Protein AF-A0A9E3XUC0-F1 (afdb_monomer_lite)

Structure (mmCIF, N/CA/C/O backbone):
data_AF-A0A9E3XUC0-F1
#
_entry.id   AF-A0A9E3XUC0-F1
#
loop_
_atom_site.group_PDB
_atom_site.id
_atom_site.type_symbol
_atom_site.label_atom_id
_atom_site.label_alt_id
_atom_site.label_comp_id
_atom_site.label_asym_id
_atom_site.label_entity_id
_atom_site.label_seq_id
_atom_site.pdbx_PDB_ins_code
_atom_site.Cartn_x
_atom_site.Cartn_y
_atom_site.Cartn_z
_atom_site.occupancy
_atom_site.B_iso_or_equiv
_atom_site.auth_seq_id
_atom_site.auth_comp_id
_atom_site.auth_asym_id
_atom_site.auth_atom_id
_a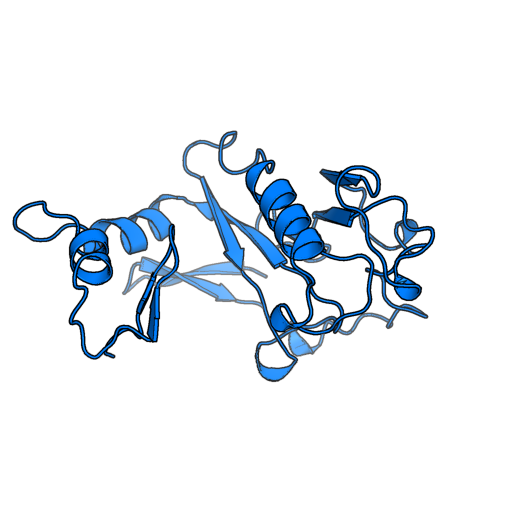tom_site.pdbx_PDB_model_num
ATOM 1 N N . MET A 1 1 ? -3.629 -20.378 1.770 1.00 67.12 1 MET A N 1
ATOM 2 C CA . MET A 1 1 ? -3.583 -19.227 2.693 1.00 67.12 1 MET A CA 1
ATOM 3 C C . MET A 1 1 ? -5.000 -19.087 3.198 1.00 67.12 1 MET A C 1
ATOM 5 O O . MET A 1 1 ? -5.894 -19.212 2.371 1.00 67.12 1 MET A O 1
ATOM 9 N N . ALA A 1 2 ? -5.212 -18.977 4.502 1.00 75.31 2 ALA A N 1
ATOM 10 C CA . ALA A 1 2 ? -6.546 -18.961 5.087 1.00 75.31 2 ALA A CA 1
ATOM 11 C C . ALA A 1 2 ? -6.629 -17.898 6.180 1.00 75.31 2 ALA A C 1
ATOM 13 O O . ALA A 1 2 ? -5.643 -17.621 6.868 1.00 75.31 2 ALA A O 1
ATOM 14 N N . LEU A 1 3 ? -7.810 -17.304 6.301 1.00 76.38 3 LEU A N 1
ATOM 15 C CA . LEU A 1 3 ? -8.155 -16.361 7.348 1.00 76.38 3 LEU A CA 1
ATOM 16 C C . LEU A 1 3 ? -8.944 -17.125 8.414 1.00 76.38 3 LEU A C 1
ATOM 18 O O . LEU A 1 3 ? -9.927 -17.787 8.087 1.00 76.38 3 LEU A O 1
ATOM 22 N N . HIS A 1 4 ? -8.488 -17.071 9.658 1.00 80.31 4 HIS A N 1
ATOM 23 C CA . HIS A 1 4 ? -9.107 -17.754 10.790 1.00 80.31 4 HIS A CA 1
ATOM 24 C C . HIS A 1 4 ? -9.470 -16.732 11.853 1.00 80.31 4 HIS A C 1
ATOM 26 O O . HIS A 1 4 ? -8.623 -15.929 12.217 1.00 80.31 4 HIS A O 1
ATOM 32 N N . GLU A 1 5 ? -10.686 -16.775 12.376 1.00 81.50 5 GLU A N 1
ATOM 33 C CA . GLU A 1 5 ? -11.048 -15.977 13.544 1.00 81.50 5 GLU A CA 1
ATOM 34 C C . GLU A 1 5 ? -10.639 -16.721 14.817 1.00 81.50 5 GLU A C 1
ATOM 36 O O . GLU A 1 5 ? -10.922 -17.912 14.974 1.00 81.50 5 GLU A O 1
ATOM 41 N N . ASP A 1 6 ? -9.925 -16.037 15.706 1.00 78.50 6 ASP A N 1
ATOM 42 C CA . ASP A 1 6 ? -9.659 -16.523 17.050 1.00 78.50 6 ASP A CA 1
ATOM 43 C C . ASP A 1 6 ? -10.963 -16.459 17.861 1.00 78.50 6 ASP A C 1
ATOM 45 O O . ASP A 1 6 ? -11.488 -15.367 18.077 1.00 78.50 6 ASP A O 1
ATOM 49 N N . PRO A 1 7 ? -11.494 -17.592 18.345 1.00 77.44 7 PRO A N 1
ATOM 50 C CA . PRO A 1 7 ? -12.776 -17.611 19.044 1.00 77.44 7 PRO A CA 1
ATOM 51 C C . PRO A 1 7 ? -12.740 -16.941 20.429 1.00 77.44 7 PRO A C 1
ATOM 53 O O . PRO A 1 7 ? -13.795 -16.750 21.028 1.00 77.44 7 PRO A O 1
ATOM 56 N N . ILE A 1 8 ? -11.557 -16.629 20.971 1.00 72.19 8 ILE A N 1
ATOM 57 C CA . ILE A 1 8 ? -11.383 -15.985 22.279 1.00 72.19 8 ILE A CA 1
ATOM 58 C C . ILE A 1 8 ? -11.323 -14.466 22.125 1.00 72.19 8 ILE A C 1
ATOM 60 O O . ILE A 1 8 ? -11.955 -13.751 22.901 1.00 72.19 8 ILE A O 1
ATOM 64 N N . THR A 1 9 ? -10.549 -13.970 21.157 1.00 75.75 9 THR A N 1
ATOM 65 C CA . THR A 1 9 ? -10.329 -12.523 20.985 1.00 75.75 9 THR A CA 1
ATOM 66 C C . THR A 1 9 ? -11.178 -11.900 19.879 1.00 75.75 9 THR A C 1
ATOM 68 O O . THR A 1 9 ? -11.313 -10.680 19.845 1.00 75.75 9 THR A O 1
ATOM 71 N N . GLY A 1 10 ? -11.744 -12.708 18.977 1.00 71.88 10 GLY A N 1
ATOM 72 C CA . GLY A 1 10 ? -12.369 -12.240 17.735 1.00 71.88 10 GLY A CA 1
ATOM 73 C C . GLY A 1 10 ? -11.351 -11.780 16.681 1.00 71.88 10 GLY A C 1
ATOM 74 O O . GLY A 1 10 ? -11.727 -11.229 15.642 1.00 71.88 10 GLY A O 1
ATOM 75 N N . ASP A 1 11 ? -10.048 -11.974 16.929 1.00 71.75 11 ASP A N 1
ATOM 76 C CA . ASP A 1 11 ? -9.006 -11.518 16.014 1.00 71.75 11 ASP A CA 1
ATOM 77 C C . ASP A 1 11 ? -8.935 -12.394 14.770 1.00 71.75 11 ASP A C 1
ATOM 79 O O . ASP A 1 11 ? -8.813 -13.618 14.840 1.00 71.75 11 ASP A O 1
ATOM 83 N N . LEU A 1 12 ? -8.866 -11.749 13.609 1.00 73.44 12 LEU A N 1
ATOM 84 C CA . LEU A 1 12 ? -8.506 -12.438 12.382 1.00 73.44 12 LEU A CA 1
ATOM 85 C C . LEU A 1 12 ? -7.010 -12.745 12.353 1.00 73.44 12 LEU A C 1
ATOM 87 O O . LEU A 1 12 ? -6.155 -11.858 12.391 1.00 73.44 12 LEU A O 1
ATOM 91 N N . ARG A 1 13 ? -6.699 -14.025 12.197 1.00 74.94 13 ARG A N 1
ATOM 92 C CA . ARG A 1 13 ? -5.363 -14.566 12.004 1.00 74.94 13 ARG A CA 1
ATOM 93 C C . ARG A 1 13 ? -5.175 -15.017 10.571 1.00 74.94 13 ARG A C 1
ATOM 95 O O . ARG A 1 13 ? -5.939 -15.813 10.023 1.00 74.94 13 ARG A O 1
ATOM 102 N N . LEU A 1 14 ? -4.088 -14.536 9.986 1.00 73.12 14 LEU A N 1
ATOM 103 C CA . LEU A 1 14 ? -3.601 -14.998 8.703 1.00 73.12 14 LEU A CA 1
ATOM 104 C C . LEU A 1 14 ? -2.740 -16.246 8.893 1.00 73.12 14 LEU A C 1
ATOM 106 O O . LEU A 1 14 ? -1.654 -16.174 9.463 1.00 73.12 14 LEU A O 1
ATOM 110 N N . VAL A 1 15 ? -3.186 -17.377 8.349 1.00 75.88 15 VAL A N 1
ATOM 111 C CA . VAL A 1 15 ? -2.403 -18.614 8.325 1.00 75.88 15 VAL A CA 1
ATOM 112 C C . VAL A 1 15 ? -1.966 -18.905 6.890 1.00 75.88 15 VAL A C 1
ATOM 114 O O . VAL A 1 15 ? -2.757 -19.198 5.987 1.00 75.88 15 VAL A O 1
ATOM 117 N N . ALA A 1 16 ? -0.660 -18.789 6.660 1.00 67.88 16 ALA A N 1
ATOM 118 C CA . ALA A 1 16 ? -0.026 -18.949 5.357 1.00 67.88 16 ALA A CA 1
ATOM 119 C C . ALA A 1 16 ? 1.003 -20.094 5.387 1.00 67.88 16 ALA A C 1
ATOM 121 O O . ALA A 1 16 ? 2.207 -19.826 5.366 1.00 67.88 16 ALA A O 1
ATOM 122 N N . PRO A 1 17 ? 0.564 -21.368 5.439 1.00 65.62 17 PRO A N 1
ATOM 123 C CA . PRO A 1 17 ? 1.495 -22.489 5.474 1.00 65.62 17 PRO A CA 1
ATOM 124 C C . PRO A 1 17 ? 2.337 -22.515 4.191 1.00 65.62 17 PRO A C 1
ATOM 126 O O . PRO A 1 17 ? 1.836 -22.223 3.097 1.00 65.62 17 PRO A O 1
ATOM 129 N N . GLY A 1 18 ? 3.632 -22.804 4.344 1.00 65.12 18 GLY A N 1
ATOM 130 C CA . GLY A 1 18 ? 4.597 -22.851 3.244 1.00 65.12 18 GLY A CA 1
ATOM 131 C C . GLY A 1 18 ? 4.934 -21.493 2.617 1.00 65.12 18 GLY A C 1
ATOM 132 O O . GLY A 1 18 ? 5.457 -21.468 1.509 1.00 65.12 18 GLY A O 1
ATOM 133 N N . ARG A 1 19 ? 4.641 -20.344 3.258 1.00 64.06 19 ARG A N 1
ATOM 134 C CA . ARG A 1 19 ? 4.989 -19.009 2.708 1.00 64.06 19 ARG A CA 1
ATOM 135 C C . ARG A 1 19 ? 6.491 -18.867 2.433 1.00 64.06 19 ARG A C 1
ATOM 137 O O . ARG A 1 19 ? 6.856 -18.305 1.408 1.00 64.06 19 ARG A O 1
ATOM 144 N N . SER A 1 20 ? 7.329 -19.409 3.315 1.00 57.69 20 SER A N 1
ATOM 145 C CA . SER A 1 20 ? 8.791 -19.454 3.179 1.00 57.69 20 SER A CA 1
ATOM 146 C C . SER A 1 20 ? 9.270 -20.343 2.025 1.00 57.69 20 SER A C 1
ATOM 148 O O . SER A 1 20 ? 10.336 -20.104 1.469 1.00 57.69 20 SER A O 1
ATOM 150 N N . GLU A 1 21 ? 8.478 -21.347 1.648 1.00 59.66 21 GLU A N 1
ATOM 151 C CA . GLU A 1 21 ? 8.813 -22.355 0.633 1.00 59.66 21 GLU A CA 1
ATOM 152 C C . GLU A 1 21 ? 8.304 -21.984 -0.766 1.00 59.66 21 GLU A C 1
ATOM 154 O O . GLU A 1 21 ? 8.701 -22.599 -1.751 1.00 59.66 21 GLU A O 1
ATOM 159 N N . ARG A 1 22 ? 7.472 -20.937 -0.890 1.00 61.91 22 ARG A N 1
ATOM 160 C CA . ARG A 1 22 ? 6.929 -20.417 -2.166 1.00 61.91 22 ARG A CA 1
ATOM 161 C C . ARG A 1 22 ? 7.959 -19.695 -3.034 1.00 61.91 22 ARG A C 1
ATOM 163 O O . ARG A 1 22 ? 7.602 -18.846 -3.851 1.00 61.91 22 ARG A O 1
ATOM 170 N N . LEU A 1 23 ? 9.229 -20.057 -2.906 1.00 51.12 23 LEU A N 1
ATOM 171 C CA . LEU A 1 23 ? 10.232 -19.773 -3.916 1.00 51.12 23 LEU A CA 1
ATOM 172 C C . LEU A 1 23 ? 9.872 -20.605 -5.154 1.00 51.12 23 LEU A C 1
ATOM 174 O O . LEU A 1 23 ? 10.405 -21.687 -5.381 1.00 51.12 23 LEU A O 1
ATOM 178 N N . GLY A 1 24 ? 8.925 -20.104 -5.952 1.00 51.41 24 GLY A N 1
ATOM 179 C CA . GLY A 1 24 ? 8.761 -20.556 -7.327 1.00 51.41 24 GLY A CA 1
ATOM 180 C C . GLY A 1 24 ? 10.088 -20.407 -8.083 1.00 51.41 24 GLY A C 1
ATOM 181 O O . GLY A 1 24 ? 11.005 -19.740 -7.585 1.00 51.41 24 GLY A O 1
ATOM 182 N N . PRO A 1 25 ? 10.224 -21.014 -9.276 1.00 46.47 25 PRO A N 1
ATOM 183 C CA . PRO A 1 25 ? 11.400 -20.788 -10.108 1.00 46.47 25 PRO A CA 1
ATOM 184 C C . PRO A 1 25 ? 11.606 -19.281 -10.211 1.00 46.47 25 PRO A C 1
ATOM 186 O O . PRO A 1 25 ? 10.703 -18.569 -10.653 1.00 46.47 25 PRO A O 1
ATOM 189 N N . ARG A 1 26 ? 12.746 -18.785 -9.710 1.00 52.25 26 ARG A N 1
ATOM 190 C CA . ARG A 1 26 ? 13.055 -17.360 -9.806 1.00 52.25 26 ARG A CA 1
ATOM 191 C C . ARG A 1 26 ? 13.019 -17.049 -11.301 1.00 52.25 26 ARG A C 1
ATOM 193 O O . ARG A 1 26 ? 13.802 -17.673 -12.025 1.00 52.25 26 ARG A O 1
ATOM 200 N N . PRO A 1 27 ? 12.114 -16.181 -11.786 1.00 55.38 27 PRO A N 1
ATOM 201 C CA . PRO A 1 27 ? 12.200 -15.747 -13.167 1.00 55.38 27 PRO A CA 1
ATOM 202 C C . PRO A 1 27 ? 13.627 -15.247 -13.415 1.00 55.38 27 PRO A C 1
ATOM 204 O O . PRO A 1 27 ? 14.298 -14.769 -12.494 1.00 55.38 27 PRO A O 1
ATOM 207 N N . SER A 1 28 ? 14.131 -15.420 -14.635 1.00 64.62 28 SER A N 1
ATOM 208 C CA . SER A 1 28 ? 15.419 -14.864 -15.050 1.00 64.62 28 SER A CA 1
ATOM 209 C C . SER A 1 28 ? 15.302 -13.334 -15.093 1.00 64.62 28 SER A C 1
ATOM 211 O O . SER A 1 28 ? 15.140 -12.754 -16.160 1.00 64.62 28 SER A O 1
ATOM 213 N N . GLY A 1 29 ? 15.277 -12.690 -13.925 1.00 81.88 29 GLY A N 1
ATOM 214 C CA . GLY A 1 29 ? 15.000 -11.265 -13.758 1.00 81.88 29 GLY A CA 1
ATOM 215 C C . GLY A 1 29 ? 13.892 -10.969 -12.743 1.00 81.88 29 GLY A C 1
ATOM 216 O O . GLY A 1 29 ? 13.177 -11.850 -12.271 1.00 81.88 29 GLY A O 1
ATOM 217 N N . CYS A 1 30 ? 13.761 -9.695 -12.382 1.00 89.88 30 CYS A N 1
ATOM 218 C CA . CYS A 1 30 ? 12.711 -9.231 -11.483 1.00 89.88 30 CYS A CA 1
ATOM 219 C C . CYS A 1 30 ? 11.376 -9.088 -12.233 1.00 89.88 30 CYS A C 1
ATOM 221 O O . CYS A 1 30 ? 11.327 -8.306 -13.184 1.00 89.88 30 CYS A O 1
ATOM 223 N N . PRO A 1 31 ? 10.275 -9.725 -11.788 1.00 91.81 31 PRO A N 1
ATOM 224 C CA . PRO A 1 31 ? 8.971 -9.583 -12.442 1.00 91.81 31 PRO A CA 1
ATOM 225 C C . PRO A 1 31 ? 8.404 -8.158 -12.345 1.00 91.81 31 PRO A C 1
ATOM 227 O O . PRO A 1 31 ? 7.480 -7.812 -13.075 1.00 91.81 31 PRO A O 1
ATOM 230 N N . PHE A 1 32 ? 8.930 -7.336 -11.430 1.00 93.44 32 PHE A N 1
ATOM 231 C CA . PHE A 1 32 ? 8.456 -5.975 -11.180 1.00 93.44 32 PHE A CA 1
ATOM 232 C C . PHE A 1 32 ? 9.193 -4.912 -12.001 1.00 93.44 32 PHE A C 1
ATOM 234 O O . PHE A 1 32 ? 8.641 -3.830 -12.180 1.00 93.44 32 PHE A O 1
ATOM 241 N N . CYS A 1 33 ? 10.357 -5.237 -12.573 1.00 92.31 33 CYS A N 1
ATOM 242 C CA . CYS A 1 33 ? 11.096 -4.325 -13.447 1.00 92.31 33 CYS A CA 1
ATOM 243 C C . CYS A 1 33 ? 10.391 -4.095 -14.800 1.00 92.31 33 CYS A C 1
ATOM 245 O O . CYS A 1 33 ? 9.686 -4.990 -15.278 1.00 92.31 33 CYS A O 1
ATOM 247 N N . PRO A 1 34 ? 10.626 -2.935 -15.442 1.00 91.12 34 PRO A N 1
ATOM 248 C CA . PRO A 1 34 ? 10.172 -2.653 -16.800 1.00 91.12 34 PRO A CA 1
ATOM 249 C C . PRO A 1 34 ? 10.575 -3.742 -17.797 1.00 91.12 34 PRO A C 1
ATOM 251 O O . PRO A 1 34 ? 11.682 -4.280 -17.732 1.00 91.12 34 PRO A O 1
ATOM 254 N N . GLY A 1 35 ? 9.675 -4.062 -18.726 1.00 89.31 35 GLY A N 1
ATOM 255 C CA . GLY A 1 35 ? 9.867 -5.098 -19.747 1.00 89.31 35 GLY A CA 1
ATOM 256 C C . GLY A 1 35 ? 9.450 -6.506 -19.308 1.00 89.31 35 GLY A C 1
ATOM 257 O O . GLY A 1 35 ? 9.372 -7.405 -20.144 1.00 89.31 35 GLY A O 1
ATOM 258 N N . ASN A 1 36 ? 9.145 -6.703 -18.021 1.00 90.69 36 ASN A N 1
ATOM 259 C CA . ASN A 1 36 ? 8.696 -7.978 -17.457 1.00 90.69 36 ASN A CA 1
ATOM 260 C C . ASN A 1 36 ? 7.191 -7.990 -17.129 1.00 90.69 36 ASN A C 1
ATOM 262 O O . ASN A 1 36 ? 6.712 -8.856 -16.402 1.00 90.69 36 ASN A O 1
ATOM 266 N N . GLU A 1 37 ? 6.402 -7.062 -17.667 1.00 92.31 37 GLU A N 1
ATOM 267 C CA . GLU A 1 37 ? 4.967 -6.956 -17.376 1.00 92.31 37 GLU A CA 1
ATOM 268 C C . GLU A 1 37 ? 4.193 -8.224 -17.778 1.00 92.31 37 GLU A C 1
ATOM 270 O O . GLU A 1 37 ? 3.219 -8.593 -17.125 1.00 92.31 37 GLU A O 1
ATOM 275 N N . ALA A 1 38 ? 4.668 -8.950 -18.795 1.00 91.19 38 ALA A N 1
ATOM 276 C CA . ALA A 1 38 ? 4.070 -10.204 -19.253 1.00 91.19 38 ALA A CA 1
ATOM 277 C C . ALA A 1 38 ? 4.208 -11.374 -18.256 1.00 91.19 38 ALA A C 1
ATOM 279 O O . ALA A 1 38 ? 3.493 -12.366 -18.390 1.00 91.19 38 ALA A O 1
ATOM 280 N N . VAL A 1 39 ? 5.114 -11.286 -17.269 1.00 90.56 39 VAL A N 1
ATOM 281 C CA . VAL A 1 39 ? 5.264 -12.311 -16.215 1.00 90.56 39 VAL A CA 1
ATOM 282 C C . VAL A 1 39 ? 4.494 -11.973 -14.934 1.00 90.56 39 VAL A C 1
ATOM 284 O O . VAL A 1 39 ? 4.561 -12.715 -13.954 1.00 90.56 39 VAL A O 1
ATOM 287 N N . THR A 1 40 ? 3.744 -10.870 -14.935 1.00 93.31 40 THR A N 1
ATOM 288 C CA . THR A 1 40 ? 2.767 -10.521 -13.896 1.00 93.31 40 THR A CA 1
ATOM 289 C C . THR A 1 40 ? 1.342 -10.702 -14.425 1.00 93.31 40 THR A C 1
ATOM 291 O O . THR A 1 40 ? 1.136 -10.655 -15.639 1.00 93.31 40 THR A O 1
ATOM 294 N N . PRO A 1 41 ? 0.334 -10.902 -13.557 1.00 94.69 41 PRO A N 1
ATOM 295 C CA . PRO A 1 41 ? -1.063 -10.821 -13.975 1.00 94.69 41 PRO A CA 1
ATOM 296 C C . PRO A 1 41 ? -1.394 -9.479 -14.653 1.00 94.69 41 PRO A C 1
ATOM 298 O O . PRO A 1 41 ? -0.694 -8.493 -14.407 1.00 94.69 41 PRO A O 1
ATOM 301 N N . PRO A 1 42 ? -2.460 -9.416 -15.476 1.00 94.38 42 PRO A N 1
ATOM 302 C CA . PRO A 1 42 ? -2.880 -8.175 -16.120 1.00 94.38 42 PRO A CA 1
ATOM 303 C C . PRO A 1 42 ? -3.091 -7.040 -15.115 1.00 94.38 42 PRO A C 1
ATOM 305 O O . PRO A 1 42 ? -3.663 -7.248 -14.042 1.00 94.38 42 PRO A O 1
ATOM 308 N N . GLU A 1 43 ? -2.633 -5.842 -15.478 1.00 94.12 43 GLU A N 1
ATOM 309 C CA . GLU A 1 43 ? -2.736 -4.659 -14.626 1.00 94.12 43 GLU A CA 1
ATOM 310 C C . GLU A 1 43 ? -4.202 -4.300 -14.353 1.00 94.12 43 GLU A C 1
ATOM 312 O O . GLU A 1 43 ? -5.031 -4.227 -15.259 1.00 94.12 43 GLU A O 1
ATOM 317 N N . THR A 1 44 ? -4.512 -4.042 -13.086 1.00 92.12 44 THR A N 1
ATOM 318 C CA . THR A 1 44 ? -5.788 -3.472 -12.626 1.00 92.12 44 THR A CA 1
ATOM 319 C C . THR A 1 44 ? -5.677 -1.965 -12.416 1.00 92.12 44 THR A C 1
ATOM 321 O O . THR A 1 44 ? -6.661 -1.283 -12.128 1.00 92.12 44 THR A O 1
ATOM 324 N N . GLY A 1 45 ? -4.474 -1.403 -12.524 1.00 91.81 45 GLY A N 1
ATOM 325 C CA . GLY A 1 45 ? -4.262 0.033 -12.590 1.00 91.81 45 GLY A CA 1
ATOM 326 C C . GLY A 1 45 ? -2.810 0.414 -12.785 1.00 91.81 45 GLY A C 1
ATOM 327 O O . GLY A 1 45 ? -1.898 -0.363 -12.508 1.00 91.81 45 GLY A O 1
ATOM 328 N N . ARG A 1 46 ? -2.621 1.642 -13.253 1.00 92.81 46 ARG A N 1
ATOM 329 C CA . ARG A 1 46 ? -1.328 2.195 -13.624 1.00 92.81 46 ARG A CA 1
ATOM 330 C C . ARG A 1 46 ? -1.356 3.709 -13.462 1.00 92.81 46 ARG A C 1
ATOM 332 O O . ARG A 1 46 ? -2.368 4.337 -13.755 1.00 92.81 46 ARG A O 1
ATOM 339 N N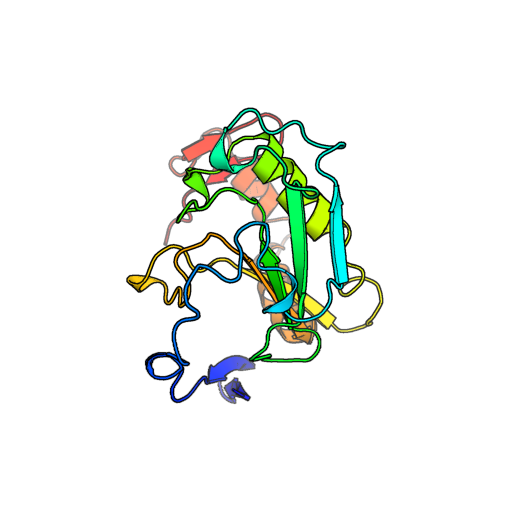 . VAL A 1 47 ? -0.222 4.264 -13.057 1.00 92.50 47 VAL A N 1
ATOM 340 C CA . VAL A 1 47 ? 0.110 5.680 -13.222 1.00 92.50 47 VAL A CA 1
ATOM 341 C C . VAL A 1 47 ? 1.165 5.765 -14.317 1.00 92.50 47 VAL A C 1
ATOM 343 O O . VAL A 1 47 ? 2.221 5.137 -14.211 1.00 92.50 47 VAL A O 1
ATOM 346 N N . ASP A 1 48 ? 0.863 6.482 -15.396 1.00 89.19 48 ASP A N 1
ATOM 347 C CA . ASP A 1 48 ? 1.750 6.583 -16.554 1.00 89.19 48 ASP A CA 1
ATOM 348 C C . ASP A 1 48 ? 3.005 7.412 -16.248 1.00 89.19 48 ASP A C 1
ATOM 350 O O . ASP A 1 48 ? 2.954 8.407 -15.524 1.00 89.19 48 ASP A O 1
ATOM 354 N N . ALA A 1 49 ? 4.120 7.066 -16.901 1.00 80.06 49 ALA A N 1
ATOM 355 C CA . ALA A 1 49 ? 5.408 7.765 -16.764 1.00 80.06 49 ALA A CA 1
ATOM 356 C C . ALA A 1 49 ? 5.374 9.251 -17.174 1.00 80.06 49 ALA A C 1
ATOM 358 O O . ALA A 1 49 ? 6.314 10.001 -16.931 1.00 80.06 49 ALA A O 1
ATOM 359 N N . ARG A 1 50 ? 4.291 9.691 -17.823 1.00 70.62 50 ARG A N 1
ATOM 360 C CA . ARG A 1 50 ? 4.068 11.094 -18.197 1.00 70.62 50 ARG A CA 1
ATOM 361 C C . ARG A 1 50 ? 3.563 11.944 -17.032 1.00 70.62 50 ARG A C 1
ATOM 363 O O . ARG A 1 50 ? 3.678 13.162 -17.105 1.00 70.62 50 ARG A O 1
ATOM 370 N N . THR A 1 51 ? 2.984 11.317 -16.009 1.00 73.56 51 THR A N 1
ATOM 371 C CA . THR A 1 51 ? 2.432 12.002 -14.834 1.00 73.56 51 THR A CA 1
ATOM 372 C C . THR A 1 51 ? 3.535 12.348 -13.839 1.00 73.56 51 THR A C 1
ATOM 374 O O . THR A 1 51 ? 3.548 13.450 -13.304 1.00 73.56 51 THR A O 1
ATOM 377 N N . HIS A 1 52 ? 4.498 11.440 -13.656 1.00 72.50 52 HIS A N 1
ATOM 378 C CA . HIS A 1 52 ? 5.634 11.618 -12.751 1.00 72.50 52 HIS A CA 1
ATOM 379 C C . HIS A 1 52 ? 6.933 11.401 -13.518 1.00 72.50 52 HIS A C 1
ATOM 381 O O . HIS A 1 52 ? 7.219 10.280 -13.940 1.00 72.50 52 HIS A O 1
ATOM 387 N N . VAL A 1 53 ? 7.710 12.472 -13.708 1.00 61.97 53 VAL A N 1
ATOM 388 C CA . VAL A 1 53 ? 8.997 12.410 -14.414 1.00 61.97 53 VAL A CA 1
ATOM 389 C C . VAL A 1 53 ? 10.018 11.713 -13.520 1.00 61.97 53 VAL A C 1
ATOM 391 O O . VAL A 1 53 ? 10.384 12.221 -12.464 1.00 61.97 53 VAL A O 1
ATOM 394 N N . LEU A 1 54 ? 10.477 10.542 -13.954 1.00 65.25 54 LEU A N 1
ATOM 395 C CA . LEU A 1 54 ? 11.545 9.800 -13.293 1.00 65.25 54 LEU A CA 1
ATOM 396 C C . LEU A 1 54 ? 12.874 10.149 -13.969 1.00 65.25 54 LEU A C 1
ATOM 398 O O . LEU A 1 54 ? 13.039 9.928 -15.167 1.00 65.25 54 LEU A O 1
ATOM 402 N N . GLU A 1 55 ? 13.809 10.721 -13.212 1.00 61.47 55 GLU A N 1
ATOM 403 C CA . GLU A 1 55 ? 15.085 11.222 -13.751 1.00 61.47 55 GLU A CA 1
ATOM 404 C C . GLU A 1 55 ? 16.159 10.122 -13.898 1.00 61.47 55 GLU A C 1
ATOM 406 O O . GLU A 1 55 ? 17.146 10.299 -14.613 1.00 61.47 55 GLU A O 1
ATOM 411 N N . ASP A 1 56 ? 15.956 8.963 -13.267 1.00 64.62 56 ASP A N 1
ATOM 412 C CA . ASP A 1 56 ? 16.937 7.875 -13.191 1.00 64.62 56 ASP A CA 1
ATOM 413 C C . ASP A 1 56 ? 17.015 7.010 -14.460 1.00 64.62 56 ASP A C 1
ATOM 415 O O . ASP A 1 56 ? 16.005 6.631 -15.057 1.00 64.62 56 ASP A O 1
ATOM 419 N N . ALA A 1 57 ? 18.238 6.600 -14.816 1.00 59.19 57 ALA A N 1
ATOM 420 C CA . ALA A 1 57 ? 18.520 5.756 -15.981 1.00 59.19 57 ALA A CA 1
ATOM 421 C C . ALA A 1 57 ? 17.835 4.377 -15.925 1.00 59.19 57 ALA A C 1
ATOM 423 O O . ALA A 1 57 ? 17.377 3.886 -16.951 1.00 59.19 57 ALA A O 1
ATOM 424 N N . ASP A 1 58 ? 17.685 3.786 -14.736 1.00 60.75 58 ASP A N 1
ATOM 425 C CA . ASP A 1 58 ? 16.999 2.493 -14.563 1.00 60.75 58 ASP A CA 1
ATOM 426 C C . ASP A 1 58 ? 15.476 2.587 -14.787 1.00 60.75 58 ASP A C 1
ATOM 428 O O . ASP A 1 58 ? 14.809 1.572 -14.992 1.00 60.75 58 ASP A O 1
ATOM 432 N N . ALA A 1 59 ? 14.919 3.802 -14.754 1.00 60.81 59 ALA A N 1
ATOM 433 C CA . ALA A 1 59 ? 13.532 4.089 -15.112 1.00 60.81 59 ALA A CA 1
ATOM 434 C C . ALA A 1 59 ? 13.383 4.593 -16.560 1.00 60.81 59 ALA A C 1
ATOM 436 O O . ALA A 1 59 ? 12.256 4.663 -17.065 1.00 60.81 59 ALA A O 1
ATOM 437 N N . GLN A 1 60 ? 14.483 4.947 -17.242 1.00 61.22 60 GLN A N 1
ATOM 438 C CA . GLN A 1 60 ? 14.435 5.491 -18.599 1.00 61.22 60 GLN A CA 1
ATOM 439 C C . GLN A 1 60 ? 13.858 4.461 -19.572 1.00 61.22 60 GLN A C 1
ATOM 441 O O . GLN A 1 60 ? 14.370 3.358 -19.739 1.00 61.22 60 GLN A O 1
ATOM 446 N N . GLY A 1 61 ? 12.761 4.847 -20.226 1.00 66.75 61 GLY A N 1
ATOM 447 C CA . GLY A 1 61 ? 12.022 3.993 -21.157 1.00 66.75 61 GLY A CA 1
ATOM 448 C C . GLY A 1 61 ? 10.856 3.222 -20.533 1.00 66.75 61 GLY A C 1
ATOM 449 O O . GLY A 1 61 ? 10.097 2.600 -21.279 1.00 66.75 61 GLY A O 1
ATOM 450 N N . SER A 1 62 ? 10.651 3.293 -19.211 1.00 80.81 62 SER A N 1
ATOM 451 C CA . SER A 1 62 ? 9.424 2.774 -18.600 1.00 80.81 62 SER A CA 1
ATOM 452 C C . SER A 1 62 ? 8.205 3.553 -19.100 1.00 80.81 62 SER A C 1
ATOM 454 O O . SER A 1 62 ? 8.221 4.779 -19.196 1.00 80.81 62 SER A O 1
ATOM 456 N N . SER A 1 63 ? 7.119 2.838 -19.395 1.00 85.69 63 SER A N 1
ATOM 457 C CA . SER A 1 63 ? 5.831 3.456 -19.743 1.00 85.69 63 SER A CA 1
ATOM 458 C C . SER A 1 63 ? 5.000 3.841 -18.513 1.00 85.69 63 SER A C 1
ATOM 460 O O . SER A 1 63 ? 3.986 4.521 -18.652 1.00 85.69 63 SER A O 1
ATOM 462 N N . TRP A 1 64 ? 5.427 3.442 -17.314 1.00 92.50 64 TRP A N 1
ATOM 463 C CA . TRP A 1 64 ? 4.689 3.606 -16.062 1.00 92.50 64 TRP A CA 1
ATOM 464 C C . TRP A 1 64 ? 5.587 4.088 -14.915 1.00 92.50 64 TRP A C 1
ATOM 466 O O . TRP A 1 64 ? 6.771 3.748 -14.862 1.00 92.50 64 TRP A O 1
ATOM 476 N N . SER A 1 65 ? 4.994 4.845 -13.989 1.00 93.12 65 SER A N 1
ATOM 477 C CA . SER A 1 65 ? 5.601 5.269 -12.717 1.00 93.12 65 SER A CA 1
ATOM 478 C C . SER A 1 65 ? 5.164 4.386 -11.551 1.00 93.12 65 SER A C 1
ATOM 480 O O . SER A 1 65 ? 5.966 4.084 -10.677 1.00 93.12 65 SER A O 1
ATOM 482 N N . ALA A 1 66 ? 3.919 3.905 -11.564 1.00 95.00 66 ALA A N 1
ATOM 483 C CA . ALA A 1 66 ? 3.430 2.896 -10.629 1.00 95.00 66 ALA A CA 1
ATOM 484 C C . ALA A 1 66 ? 2.445 1.956 -11.331 1.00 95.00 66 ALA A C 1
ATOM 486 O O . ALA A 1 66 ? 1.756 2.360 -12.271 1.00 95.00 66 ALA A O 1
ATOM 487 N N . ARG A 1 67 ? 2.350 0.707 -10.873 1.00 95.75 67 ARG A N 1
ATOM 488 C CA . ARG A 1 67 ? 1.385 -0.268 -11.401 1.00 95.75 67 ARG A CA 1
ATOM 489 C C . ARG A 1 67 ? 0.838 -1.187 -10.322 1.00 95.75 67 ARG A C 1
ATOM 491 O O . ARG A 1 67 ? 1.512 -1.473 -9.336 1.00 95.75 67 ARG A O 1
ATOM 498 N N . ALA A 1 68 ? -0.385 -1.655 -10.522 1.00 95.31 68 ALA A N 1
ATOM 499 C CA . ALA A 1 68 ? -1.077 -2.579 -9.643 1.00 95.31 68 ALA A CA 1
ATOM 500 C C . ALA A 1 68 ? -1.666 -3.732 -10.457 1.00 95.31 68 ALA A C 1
ATOM 502 O O . ALA A 1 68 ? -2.136 -3.540 -11.580 1.00 95.31 68 ALA A O 1
ATOM 503 N N . PHE A 1 69 ? -1.621 -4.932 -9.893 1.00 94.81 69 PHE A N 1
ATOM 504 C CA . PHE A 1 69 ? -2.137 -6.151 -10.514 1.00 94.81 69 PHE A CA 1
ATOM 505 C C . PHE A 1 69 ? -2.524 -7.182 -9.443 1.00 94.81 69 PHE A C 1
ATOM 507 O O . PHE A 1 69 ? -2.037 -7.109 -8.309 1.00 94.81 69 PHE A O 1
ATOM 514 N N . PRO A 1 70 ? -3.379 -8.170 -9.766 1.00 94.06 70 PRO A N 1
ATOM 515 C CA . PRO A 1 70 ? -3.750 -9.226 -8.832 1.00 94.06 70 PRO A CA 1
ATOM 516 C C . PRO A 1 70 ? -2.533 -9.990 -8.298 1.00 94.06 70 PRO A C 1
ATOM 518 O O . PRO A 1 70 ? -1.594 -10.305 -9.029 1.00 94.06 70 PRO A O 1
ATOM 521 N N . ASN A 1 71 ? -2.554 -10.329 -7.014 1.00 92.00 71 ASN A N 1
ATOM 522 C CA . ASN A 1 71 ? -1.544 -11.179 -6.403 1.00 92.00 71 ASN A CA 1
ATOM 523 C C . ASN A 1 71 ? -1.749 -12.629 -6.875 1.00 92.00 71 ASN A C 1
ATOM 525 O O . ASN A 1 71 ? -2.852 -13.158 -6.772 1.00 92.00 71 ASN A O 1
ATOM 529 N N . LEU A 1 72 ? -0.688 -13.294 -7.349 1.00 88.75 72 LEU A N 1
ATOM 530 C CA . LEU A 1 72 ? -0.725 -14.711 -7.758 1.00 88.75 72 LEU A CA 1
ATOM 531 C C . LEU A 1 72 ? -1.055 -15.665 -6.602 1.00 88.75 72 LEU A C 1
ATOM 533 O O . LEU A 1 72 ? -1.501 -16.790 -6.821 1.00 88.75 72 LEU A O 1
ATOM 537 N N . PHE A 1 73 ? -0.840 -15.221 -5.365 1.00 85.75 73 PHE A N 1
ATOM 538 C CA . PHE A 1 73 ? -1.121 -15.977 -4.152 1.00 85.75 73 PHE A CA 1
ATOM 539 C C . PHE A 1 73 ? -2.078 -15.189 -3.252 1.00 85.75 73 PHE A C 1
ATOM 541 O O . PHE A 1 73 ? -1.690 -14.786 -2.148 1.00 85.75 73 PHE A O 1
ATOM 548 N N . PRO A 1 74 ? -3.320 -14.948 -3.711 1.00 86.00 74 PRO A N 1
ATOM 549 C CA . PRO A 1 74 ? -4.248 -14.084 -3.007 1.00 86.00 74 PRO A CA 1
ATOM 550 C C . PRO A 1 74 ? -4.607 -14.677 -1.641 1.00 86.00 74 PRO A C 1
ATOM 552 O O . PRO A 1 74 ? -4.610 -15.894 -1.434 1.00 86.00 74 PRO A O 1
ATOM 555 N N . LEU A 1 75 ? -4.882 -13.785 -0.690 1.00 81.44 75 LEU A N 1
ATOM 556 C CA . LEU A 1 75 ? -5.362 -14.162 0.637 1.00 81.44 75 LEU A CA 1
ATOM 557 C C . LEU A 1 75 ? -6.890 -14.168 0.630 1.00 81.44 75 LEU A C 1
ATOM 559 O O . LEU A 1 75 ? -7.527 -15.143 1.015 1.00 81.44 75 LEU A O 1
ATOM 563 N N . THR A 1 76 ? -7.453 -13.080 0.132 1.00 81.62 76 THR A N 1
ATOM 564 C CA . THR A 1 76 ? -8.866 -12.893 -0.165 1.00 81.62 76 THR A CA 1
ATOM 565 C C . THR A 1 76 ? -8.987 -12.332 -1.576 1.00 81.62 76 THR A C 1
ATOM 567 O O . THR A 1 76 ? -7.989 -11.941 -2.184 1.00 81.62 76 THR A O 1
ATOM 570 N N . ASP A 1 77 ? -10.206 -12.303 -2.102 1.00 81.62 77 ASP A N 1
ATOM 571 C CA . ASP A 1 77 ? -10.509 -11.572 -3.325 1.00 81.62 77 ASP A CA 1
ATOM 572 C C . ASP A 1 77 ? -11.158 -10.219 -2.974 1.00 81.62 77 ASP A C 1
ATOM 574 O O . ASP A 1 77 ? -12.188 -10.207 -2.283 1.00 81.62 77 ASP A O 1
ATOM 578 N N . PRO A 1 78 ? -10.600 -9.081 -3.425 1.00 85.88 78 PRO A N 1
ATOM 579 C CA . PRO A 1 78 ? -9.335 -8.914 -4.143 1.00 85.88 78 PRO A CA 1
ATOM 580 C C . PRO A 1 78 ? -8.131 -8.881 -3.194 1.00 85.88 78 PRO A C 1
ATOM 582 O O . PRO A 1 78 ? -8.204 -8.365 -2.074 1.00 85.88 78 PRO A O 1
ATOM 585 N N . HIS A 1 79 ? -7.000 -9.379 -3.691 1.00 90.50 79 HIS A N 1
ATOM 586 C CA . HIS A 1 79 ? -5.673 -9.153 -3.130 1.00 90.50 79 HIS A CA 1
ATOM 587 C C . HIS A 1 79 ? -4.757 -8.719 -4.275 1.00 90.50 79 HIS A C 1
ATOM 589 O O . HIS A 1 79 ? -4.505 -9.500 -5.191 1.00 90.50 79 HIS A O 1
ATOM 595 N N . GLU A 1 80 ? -4.267 -7.485 -4.227 1.00 93.25 80 GLU A N 1
ATOM 596 C CA . GLU A 1 80 ? -3.420 -6.880 -5.255 1.00 93.25 80 GLU A CA 1
ATOM 597 C C . GLU A 1 80 ? -1.992 -6.657 -4.752 1.00 93.25 80 GLU A C 1
ATOM 599 O O . GLU A 1 80 ? -1.745 -6.491 -3.555 1.00 93.25 80 GLU A O 1
ATOM 604 N N . VAL A 1 81 ? -1.055 -6.630 -5.693 1.00 94.94 81 VAL A N 1
ATOM 605 C CA . VAL A 1 81 ? 0.299 -6.111 -5.511 1.00 94.94 81 VAL A CA 1
ATOM 606 C C . VAL A 1 81 ? 0.358 -4.741 -6.175 1.00 94.94 81 VAL A C 1
ATOM 608 O O . VAL A 1 81 ? -0.065 -4.601 -7.320 1.00 94.94 81 VAL A O 1
ATOM 611 N N . LEU A 1 82 ? 0.893 -3.749 -5.467 1.00 95.81 82 LEU A N 1
ATOM 612 C CA . LEU A 1 82 ? 1.179 -2.412 -5.984 1.00 95.81 82 LEU A CA 1
ATOM 613 C C . LEU A 1 82 ? 2.690 -2.205 -6.005 1.00 95.81 82 LEU A C 1
ATOM 615 O O . LEU A 1 82 ? 3.349 -2.291 -4.970 1.00 95.81 82 LEU A O 1
ATOM 619 N N . VAL A 1 83 ? 3.231 -1.919 -7.182 1.00 96.25 83 VAL A N 1
ATOM 620 C CA . VAL A 1 83 ? 4.641 -1.601 -7.411 1.00 96.25 83 VAL A CA 1
ATOM 621 C C . VAL A 1 83 ? 4.754 -0.081 -7.588 1.00 96.25 83 VAL A C 1
ATOM 623 O O . VAL A 1 83 ? 4.286 0.432 -8.608 1.00 96.25 83 VAL A O 1
ATOM 626 N N . PRO A 1 84 ? 5.329 0.652 -6.615 1.00 95.31 84 PRO A N 1
ATOM 627 C CA . PRO A 1 84 ? 5.341 2.118 -6.616 1.00 95.31 84 PRO A CA 1
ATOM 628 C C . PRO A 1 84 ? 6.484 2.730 -7.443 1.00 95.31 84 PRO A C 1
ATOM 630 O O . PRO A 1 84 ? 6.589 3.945 -7.515 1.00 95.31 84 PRO A O 1
ATOM 633 N N . SER A 1 85 ? 7.369 1.913 -8.024 1.00 94.38 85 SER A N 1
ATOM 634 C CA . SER A 1 85 ? 8.490 2.397 -8.830 1.00 94.38 85 SER A CA 1
ATOM 635 C C . SER A 1 85 ? 8.933 1.365 -9.875 1.00 94.38 85 SER A C 1
ATOM 637 O O . SER A 1 85 ? 8.998 0.171 -9.555 1.00 94.38 85 SER A O 1
ATOM 639 N N . PRO A 1 86 ? 9.290 1.792 -11.101 1.00 93.44 86 PRO A N 1
ATOM 640 C CA . PRO A 1 86 ? 9.959 0.941 -12.082 1.00 93.44 86 PRO A CA 1
ATOM 641 C C . PRO A 1 86 ? 11.427 0.658 -11.738 1.00 93.44 86 PRO A C 1
ATOM 643 O O . PRO A 1 86 ? 11.968 -0.358 -12.179 1.00 93.44 86 PRO A O 1
ATOM 646 N N . ARG A 1 87 ? 12.081 1.498 -10.927 1.00 93.19 87 ARG A N 1
ATOM 647 C CA . ARG A 1 87 ? 13.462 1.261 -10.494 1.00 93.19 87 ARG A CA 1
ATOM 648 C C . ARG A 1 87 ? 13.507 0.074 -9.547 1.00 93.19 87 ARG A C 1
ATOM 650 O O . ARG A 1 87 ? 12.652 -0.077 -8.674 1.00 93.19 87 ARG A O 1
ATOM 657 N N . HIS A 1 88 ? 14.541 -0.751 -9.683 1.00 92.25 88 HIS A N 1
ATOM 658 C CA . HIS A 1 88 ? 14.750 -1.891 -8.795 1.00 92.25 88 HIS A CA 1
ATOM 659 C C . HIS A 1 88 ? 15.318 -1.435 -7.445 1.00 92.25 88 HIS A C 1
ATOM 661 O O . HIS A 1 88 ? 16.486 -1.655 -7.130 1.00 92.25 88 HIS A O 1
ATOM 667 N N . VAL A 1 89 ? 14.485 -0.788 -6.638 1.00 91.81 89 VAL A N 1
ATOM 668 C CA . VAL A 1 89 ? 14.812 -0.444 -5.253 1.00 91.81 89 VAL A CA 1
ATOM 669 C C . VAL A 1 89 ? 14.209 -1.469 -4.306 1.00 91.81 89 VAL A C 1
ATOM 671 O O . VAL A 1 89 ? 13.173 -2.069 -4.596 1.00 91.81 89 VAL A O 1
ATOM 674 N N . THR A 1 90 ? 14.875 -1.699 -3.178 1.00 90.88 90 THR A N 1
ATOM 675 C CA . THR A 1 90 ? 14.541 -2.797 -2.266 1.00 90.88 90 THR A CA 1
ATOM 676 C C . THR A 1 90 ? 13.805 -2.369 -1.008 1.00 90.88 90 THR A C 1
ATOM 678 O O . THR A 1 90 ? 13.419 -3.221 -0.217 1.00 90.88 90 THR A O 1
ATOM 681 N N . ALA A 1 91 ? 13.648 -1.062 -0.800 1.00 90.06 91 ALA A N 1
ATOM 682 C CA . ALA A 1 91 ? 13.027 -0.497 0.389 1.00 90.06 91 ALA A CA 1
ATOM 683 C C . ALA A 1 91 ? 12.259 0.783 0.047 1.00 90.06 91 ALA A C 1
ATOM 685 O O . ALA A 1 91 ? 12.672 1.548 -0.827 1.00 90.06 91 ALA A O 1
ATOM 686 N N . TRP A 1 92 ? 11.184 1.069 0.784 1.00 90.75 92 TRP A N 1
ATOM 687 C CA . TRP A 1 92 ? 10.352 2.259 0.536 1.00 90.75 92 TRP A CA 1
ATOM 688 C C . TRP A 1 92 ? 11.115 3.565 0.762 1.00 90.75 92 TRP A C 1
ATOM 690 O O . TRP A 1 92 ? 10.937 4.527 0.026 1.00 90.75 92 TRP A O 1
ATOM 700 N N . ARG A 1 93 ? 12.055 3.573 1.711 1.00 90.56 93 ARG A N 1
ATOM 701 C CA . ARG A 1 93 ? 12.959 4.707 1.980 1.00 90.56 93 ARG A CA 1
ATOM 702 C C . ARG A 1 93 ? 13.893 5.081 0.816 1.00 90.56 93 ARG A C 1
ATOM 704 O O . ARG A 1 93 ? 14.620 6.059 0.926 1.00 90.56 93 ARG A O 1
ATOM 711 N N . GLN A 1 94 ? 13.965 4.262 -0.235 1.00 92.56 94 GLN A N 1
ATOM 712 C CA . GLN A 1 94 ? 14.769 4.526 -1.435 1.00 92.56 94 GLN A CA 1
ATOM 713 C C . GLN A 1 94 ? 13.942 5.134 -2.576 1.00 92.56 94 GLN A C 1
ATOM 715 O O . GLN A 1 94 ? 14.512 5.479 -3.615 1.00 92.56 94 GLN A O 1
ATOM 720 N N . LEU A 1 95 ? 12.619 5.230 -2.406 1.00 92.38 95 LEU A N 1
ATOM 721 C CA . LEU A 1 95 ? 11.739 5.891 -3.359 1.00 92.38 95 LEU A CA 1
ATOM 722 C C . LEU A 1 95 ? 12.052 7.384 -3.401 1.00 92.38 95 LEU A C 1
ATOM 724 O O . LEU A 1 95 ? 12.293 8.015 -2.369 1.00 92.38 95 LEU A O 1
ATOM 728 N N . THR A 1 96 ? 12.033 7.948 -4.601 1.00 92.75 96 THR A N 1
ATOM 729 C CA . THR A 1 96 ? 12.006 9.400 -4.761 1.00 92.75 96 THR A CA 1
ATOM 730 C C . THR A 1 96 ? 10.610 9.920 -4.418 1.00 92.75 96 THR A C 1
ATOM 732 O O . THR A 1 96 ? 9.637 9.162 -4.382 1.00 92.75 96 THR A O 1
ATOM 735 N N . LEU A 1 97 ? 10.488 11.226 -4.169 1.00 90.94 97 LEU A N 1
ATOM 736 C CA . LEU A 1 97 ? 9.185 11.824 -3.881 1.00 90.94 97 LEU A CA 1
ATOM 737 C C . LEU A 1 97 ? 8.161 11.590 -5.019 1.00 90.94 97 LEU A C 1
ATOM 739 O O . LEU A 1 97 ? 7.069 11.129 -4.696 1.00 90.94 97 LEU A O 1
ATOM 743 N N . PRO A 1 98 ? 8.498 11.758 -6.317 1.00 91.50 98 PRO A N 1
ATOM 744 C CA . PRO A 1 98 ? 7.568 11.441 -7.409 1.00 91.50 98 PRO A CA 1
ATOM 745 C C . PRO A 1 98 ? 7.107 9.976 -7.447 1.00 91.50 98 PRO A C 1
ATOM 747 O O . PRO A 1 98 ? 5.973 9.681 -7.810 1.00 91.50 98 PRO A O 1
ATOM 750 N N . GLU A 1 99 ? 7.960 9.027 -7.062 1.00 93.31 99 GLU A N 1
ATOM 751 C CA . GLU A 1 99 ? 7.571 7.611 -7.010 1.00 93.31 99 GLU A CA 1
ATOM 752 C C . GLU A 1 99 ? 6.645 7.314 -5.836 1.00 93.31 99 GLU A C 1
ATOM 754 O O . GLU A 1 99 ? 5.672 6.570 -5.969 1.00 93.31 99 GLU A O 1
ATOM 759 N N . LEU A 1 100 ? 6.927 7.922 -4.682 1.00 92.94 100 LEU A N 1
ATOM 760 C CA . LEU A 1 100 ? 6.044 7.837 -3.531 1.00 92.94 100 LEU A CA 1
ATOM 761 C C . LEU A 1 100 ? 4.673 8.447 -3.857 1.00 92.94 100 LEU A C 1
ATOM 763 O O . LEU A 1 100 ? 3.649 7.838 -3.548 1.00 92.94 100 LEU A O 1
ATOM 767 N N . GLU A 1 101 ? 4.649 9.601 -4.525 1.00 93.31 101 GLU A N 1
ATOM 768 C CA . GLU A 1 101 ? 3.428 10.254 -5.001 1.00 93.31 101 GLU A CA 1
ATOM 769 C C . GLU A 1 101 ? 2.660 9.369 -5.987 1.00 93.31 101 GLU A C 1
ATOM 771 O O . GLU A 1 101 ? 1.474 9.132 -5.769 1.00 93.31 101 GLU A O 1
ATOM 776 N N . ALA A 1 102 ? 3.321 8.795 -6.999 1.00 93.50 102 ALA A N 1
ATOM 777 C CA . ALA A 1 102 ? 2.696 7.867 -7.944 1.00 93.50 102 ALA A CA 1
ATOM 778 C C . ALA A 1 102 ? 2.108 6.628 -7.247 1.00 93.50 102 ALA A C 1
ATOM 780 O O . ALA A 1 102 ? 1.008 6.177 -7.576 1.00 93.50 102 ALA A O 1
ATOM 781 N N . GLY A 1 103 ? 2.822 6.072 -6.264 1.00 93.69 103 GLY A N 1
ATOM 782 C CA . GLY A 1 103 ? 2.357 4.936 -5.472 1.00 93.69 103 GLY A CA 1
ATOM 783 C C . GLY A 1 103 ? 1.128 5.268 -4.622 1.00 93.69 103 GLY A C 1
ATOM 784 O O . GLY A 1 103 ? 0.165 4.497 -4.608 1.00 93.69 103 GLY A O 1
ATOM 785 N N . ILE A 1 104 ? 1.136 6.418 -3.939 1.00 92.25 104 ILE A N 1
ATOM 786 C CA . ILE A 1 104 ? 0.004 6.901 -3.134 1.00 92.25 104 ILE A CA 1
ATOM 787 C C . ILE A 1 104 ? -1.187 7.240 -4.033 1.00 92.25 104 ILE A C 1
ATOM 789 O O . ILE A 1 104 ? -2.307 6.840 -3.729 1.00 92.25 104 ILE A O 1
ATOM 793 N N . GLU A 1 105 ? -0.964 7.922 -5.154 1.00 92.44 105 GLU A N 1
ATOM 794 C CA . GLU A 1 105 ? -1.995 8.220 -6.147 1.00 92.44 105 GLU A CA 1
ATOM 795 C C . GLU A 1 105 ? -2.677 6.930 -6.613 1.00 92.44 105 GLU A C 1
ATOM 797 O O . GLU A 1 105 ? -3.903 6.804 -6.538 1.00 92.44 105 GLU A O 1
ATOM 802 N N . LEU A 1 106 ? -1.886 5.932 -7.014 1.00 92.06 106 LEU A N 1
ATOM 803 C CA . LEU A 1 106 ? -2.415 4.656 -7.473 1.00 92.06 106 LEU A CA 1
ATOM 804 C C . LEU A 1 106 ? -3.201 3.926 -6.376 1.00 92.06 106 LEU A C 1
ATOM 806 O O . LEU A 1 106 ? -4.243 3.330 -6.668 1.00 92.06 106 LEU A O 1
ATOM 810 N N . LEU A 1 107 ? -2.724 3.987 -5.128 1.00 90.31 107 LEU A N 1
ATOM 811 C CA . LEU A 1 107 ? -3.404 3.443 -3.952 1.00 90.31 107 LEU A CA 1
ATOM 812 C C . LEU A 1 107 ? -4.765 4.120 -3.725 1.00 90.31 107 LEU A C 1
ATOM 814 O O . LEU A 1 107 ? -5.760 3.424 -3.526 1.00 90.31 107 LEU A O 1
ATOM 818 N N . LEU A 1 108 ? -4.832 5.452 -3.795 1.00 87.56 108 LEU A N 1
ATOM 819 C CA . LEU A 1 108 ? -6.071 6.217 -3.609 1.00 87.56 108 LEU A CA 1
ATOM 820 C C . LEU A 1 108 ? -7.086 5.985 -4.737 1.00 87.56 108 LEU A C 1
ATOM 822 O O . LEU A 1 108 ? -8.289 6.058 -4.504 1.00 87.56 108 LEU A O 1
ATOM 826 N N . GLN A 1 109 ? -6.622 5.657 -5.944 1.00 86.56 109 GLN A N 1
ATOM 827 C CA . GLN A 1 109 ? -7.481 5.306 -7.078 1.00 86.56 109 GLN A CA 1
ATOM 828 C C . GLN A 1 109 ? -8.109 3.907 -6.971 1.00 86.56 109 GLN A C 1
ATOM 830 O O . GLN A 1 109 ? -8.927 3.556 -7.822 1.00 86.56 109 GLN A O 1
ATOM 835 N N . ARG A 1 110 ? -7.720 3.062 -6.002 1.00 82.38 110 ARG A N 1
ATOM 836 C CA . ARG A 1 110 ? -8.197 1.670 -5.952 1.00 82.38 110 ARG A CA 1
ATOM 837 C C . ARG A 1 110 ? -9.689 1.611 -5.587 1.00 82.38 110 ARG A C 1
ATOM 839 O O . ARG A 1 110 ? -10.057 1.909 -4.449 1.00 82.38 110 ARG A O 1
ATOM 846 N N . PRO A 1 111 ? -10.554 1.126 -6.496 1.00 63.84 111 PRO A N 1
ATOM 847 C CA . PRO A 1 111 ? -12.007 1.153 -6.308 1.00 63.84 111 PRO A CA 1
ATOM 848 C C . PRO A 1 111 ? -12.503 0.168 -5.236 1.00 63.84 111 PRO A C 1
ATOM 850 O O . PRO A 1 111 ? -13.605 0.299 -4.705 1.00 63.84 111 PRO A O 1
ATOM 853 N N . HIS A 1 112 ? -11.674 -0.809 -4.860 1.00 63.44 112 HIS A N 1
ATOM 854 C CA . HIS A 1 112 ? -12.055 -1.947 -4.026 1.00 63.44 112 HIS A CA 1
ATOM 855 C C . HIS A 1 112 ? -12.572 -1.596 -2.623 1.00 63.44 112 HIS A C 1
ATOM 857 O O . HIS A 1 112 ? -13.356 -2.369 -2.071 1.00 63.44 112 HIS A O 1
ATOM 863 N N . ALA A 1 113 ? -12.165 -0.459 -2.053 1.00 51.66 113 ALA A N 1
ATOM 864 C CA . ALA A 1 113 ? -12.686 0.006 -0.766 1.00 51.66 113 ALA A CA 1
ATOM 865 C C . ALA A 1 113 ? -14.080 0.647 -0.890 1.00 51.66 113 ALA A C 1
ATOM 867 O O . ALA A 1 113 ? -14.870 0.573 0.047 1.00 51.66 113 ALA A O 1
ATOM 868 N N . ALA A 1 114 ? -14.393 1.255 -2.037 1.00 51.66 114 ALA A N 1
ATOM 869 C CA . ALA A 1 114 ? -15.649 1.967 -2.266 1.00 51.66 114 ALA A CA 1
ATOM 870 C C . ALA A 1 114 ? -16.758 1.061 -2.835 1.00 51.66 114 ALA A C 1
ATOM 872 O O . ALA A 1 114 ? -17.934 1.282 -2.560 1.00 51.66 114 ALA A O 1
ATOM 873 N N . GLU A 1 115 ? -16.401 0.028 -3.603 1.00 62.62 115 GLU A N 1
ATOM 874 C CA . GLU A 1 115 ? -17.366 -0.772 -4.376 1.00 62.62 115 GLU A CA 1
ATOM 875 C C . GLU A 1 115 ? -17.913 -2.013 -3.656 1.00 62.62 115 GLU A C 1
ATOM 877 O O . GLU A 1 115 ? -18.868 -2.629 -4.131 1.00 62.62 115 GLU A O 1
ATOM 882 N N . ARG A 1 116 ? -17.344 -2.407 -2.510 1.00 70.56 116 ARG A N 1
ATOM 883 C CA . ARG A 1 116 ? -17.807 -3.581 -1.756 1.00 70.56 116 ARG A CA 1
ATOM 884 C C . ARG A 1 116 ? -18.223 -3.197 -0.330 1.00 70.56 116 ARG A C 1
ATOM 886 O O . ARG A 1 116 ? -17.384 -3.222 0.572 1.00 70.56 116 ARG A O 1
ATOM 893 N N . PRO A 1 117 ? -19.512 -2.871 -0.101 1.00 72.38 117 PRO A N 1
ATOM 894 C CA . PRO A 1 117 ? -20.034 -2.590 1.234 1.00 72.38 117 PRO A CA 1
ATOM 895 C C . PRO A 1 117 ? -19.644 -3.683 2.237 1.00 72.38 117 PRO A C 1
ATOM 897 O O . PRO A 1 117 ? -19.720 -4.873 1.933 1.00 72.38 117 PRO A O 1
ATOM 900 N N . GLY A 1 118 ? -19.204 -3.286 3.433 1.00 75.94 118 GLY A N 1
ATOM 901 C CA . GLY A 1 118 ? -18.767 -4.228 4.471 1.00 75.94 118 GLY A CA 1
ATOM 902 C C . GLY A 1 118 ? -17.364 -4.812 4.266 1.00 75.94 118 GLY A C 1
ATOM 903 O O . GLY A 1 118 ? -16.987 -5.750 4.971 1.00 75.94 118 GLY A O 1
ATOM 904 N N . ARG A 1 119 ? -16.566 -4.274 3.335 1.00 78.69 119 ARG A N 1
ATOM 905 C CA . ARG A 1 119 ? -15.146 -4.614 3.173 1.00 78.69 119 ARG A CA 1
ATOM 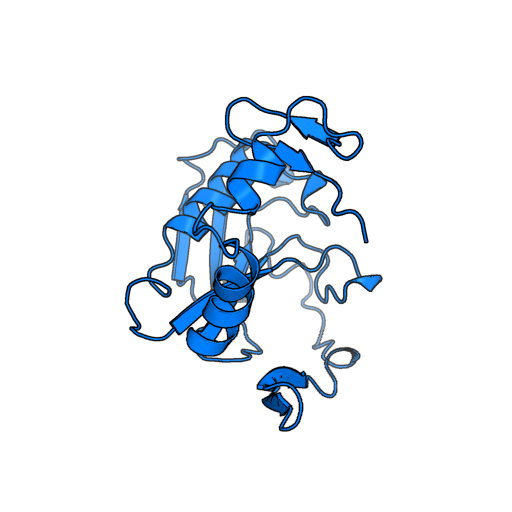906 C C . ARG A 1 119 ? -14.251 -3.419 3.491 1.00 78.69 119 ARG A C 1
ATOM 908 O O . ARG A 1 119 ? -14.629 -2.269 3.303 1.00 78.69 119 ARG A O 1
ATOM 915 N N . TYR A 1 120 ? -13.050 -3.716 3.960 1.00 79.00 120 TYR A N 1
ATOM 916 C CA . TYR A 1 120 ? -11.969 -2.777 4.211 1.00 79.00 120 TYR A CA 1
ATOM 917 C C . TYR A 1 120 ? -10.747 -3.202 3.392 1.00 79.00 120 TYR A C 1
ATOM 919 O O . TYR A 1 120 ? -10.442 -4.393 3.313 1.00 79.00 120 TYR A O 1
ATOM 927 N N . VAL A 1 121 ? -10.048 -2.248 2.777 1.00 82.12 121 VAL A N 1
ATOM 928 C CA . VAL A 1 121 ? -8.782 -2.518 2.084 1.00 82.12 121 VAL A CA 1
ATOM 929 C C . VAL A 1 121 ? -7.638 -2.258 3.052 1.00 82.12 121 VAL A C 1
ATOM 931 O O . VAL A 1 121 ? -7.362 -1.115 3.405 1.00 82.12 121 VAL A O 1
ATOM 934 N N . HIS A 1 122 ? -6.970 -3.329 3.467 1.00 84.62 122 HIS A N 1
ATOM 935 C CA . HIS A 1 122 ? -5.761 -3.260 4.269 1.00 84.62 122 HIS A CA 1
ATOM 936 C C . HIS A 1 122 ? -4.544 -3.217 3.345 1.00 84.62 122 HIS A C 1
ATOM 938 O O . HIS A 1 122 ? -4.239 -4.200 2.665 1.00 84.62 122 HIS A O 1
ATOM 944 N N . ALA A 1 123 ? -3.873 -2.068 3.309 1.00 87.56 123 ALA A N 1
ATOM 945 C CA . ALA A 1 123 ? -2.617 -1.886 2.597 1.00 87.56 123 ALA A CA 1
ATOM 946 C C . ALA A 1 123 ? -1.444 -2.082 3.563 1.00 87.56 123 ALA A C 1
ATOM 948 O O . ALA A 1 123 ? -1.421 -1.488 4.640 1.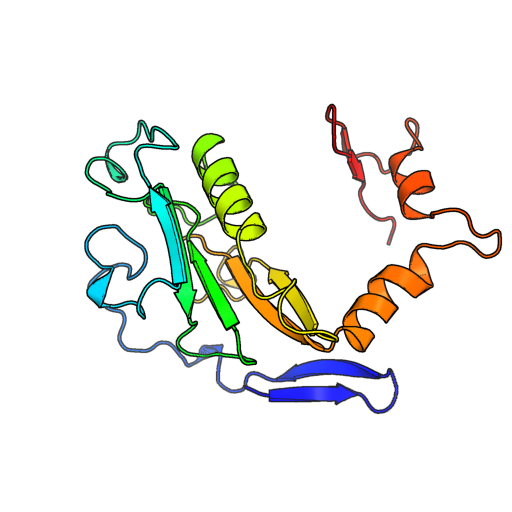00 87.56 123 ALA A O 1
ATOM 949 N N . PHE A 1 124 ? -0.468 -2.900 3.178 1.00 88.56 124 PHE A N 1
ATOM 950 C CA . PHE A 1 124 ? 0.734 -3.125 3.974 1.00 88.56 124 PHE A CA 1
ATOM 951 C C . PHE A 1 124 ? 1.963 -3.342 3.097 1.00 88.56 124 PHE A C 1
ATOM 953 O O . PHE A 1 124 ? 1.877 -3.669 1.912 1.00 88.56 124 PHE A O 1
ATOM 960 N N . VAL A 1 125 ? 3.124 -3.180 3.718 1.00 89.88 125 VAL A N 1
ATOM 961 C CA . VAL A 1 125 ? 4.440 -3.344 3.110 1.00 89.88 125 VAL A CA 1
ATOM 962 C C . VAL A 1 125 ? 5.231 -4.322 3.962 1.00 89.88 125 VAL A C 1
ATOM 964 O O . VAL A 1 125 ? 5.256 -4.195 5.182 1.00 89.88 125 VAL A O 1
ATOM 967 N N . ASN A 1 126 ? 5.911 -5.263 3.311 1.00 85.00 126 ASN A N 1
ATOM 968 C 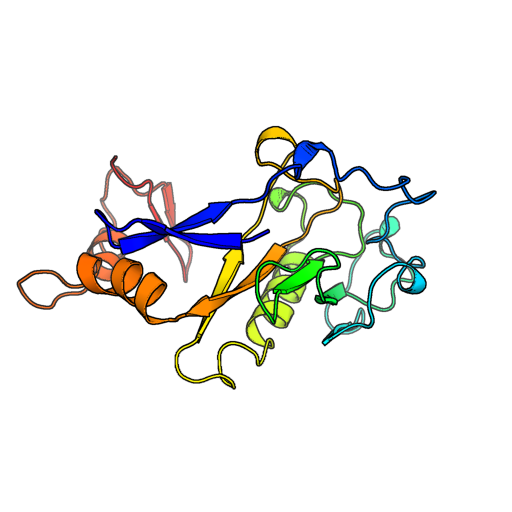CA . ASN A 1 126 ? 6.979 -6.027 3.947 1.00 85.00 126 ASN A CA 1
ATOM 969 C C . ASN A 1 126 ? 8.300 -5.457 3.425 1.00 85.00 126 ASN A C 1
ATOM 971 O O . ASN A 1 126 ? 8.600 -5.630 2.244 1.00 85.00 126 ASN A O 1
ATOM 975 N N . ASP A 1 127 ? 9.052 -4.757 4.272 1.00 82.62 127 ASP A N 1
ATOM 976 C CA . ASP A 1 127 ? 10.349 -4.178 3.905 1.00 82.62 127 ASP A CA 1
ATOM 977 C C . ASP A 1 127 ? 11.479 -5.069 4.449 1.00 82.62 127 ASP A C 1
ATOM 979 O O . ASP A 1 127 ? 11.673 -5.184 5.659 1.00 82.62 127 ASP A O 1
ATOM 983 N N . GLY A 1 128 ? 12.188 -5.755 3.548 1.00 77.31 128 GLY A N 1
ATOM 984 C CA . GLY A 1 128 ? 13.256 -6.701 3.884 1.00 77.31 128 GLY A CA 1
ATOM 985 C C . GLY A 1 128 ? 12.812 -8.156 4.112 1.00 77.31 128 GLY A C 1
ATOM 986 O O . GLY A 1 128 ? 11.652 -8.472 4.387 1.00 77.31 128 GLY A O 1
ATOM 987 N N . VAL A 1 129 ? 13.775 -9.079 3.986 1.00 73.62 129 VAL A N 1
ATOM 988 C CA . VAL A 1 129 ? 13.548 -10.537 4.105 1.00 73.62 129 VAL A CA 1
ATOM 989 C C . VAL A 1 129 ? 13.060 -10.919 5.503 1.00 73.62 129 VAL A C 1
ATOM 991 O O . VAL A 1 129 ? 12.189 -11.777 5.632 1.00 73.62 129 VAL A O 1
ATOM 994 N N . GLU A 1 130 ? 13.569 -10.252 6.540 1.00 79.94 130 GLU A N 1
ATOM 995 C CA . GLU A 1 130 ? 13.164 -10.480 7.935 1.00 79.94 130 GLU A CA 1
ATOM 996 C C . GLU A 1 130 ? 11.702 -10.085 8.190 1.00 79.94 130 GLU A C 1
ATOM 998 O O . GLU A 1 130 ? 11.016 -10.744 8.967 1.00 79.94 130 GLU A O 1
ATOM 1003 N N . ALA A 1 131 ? 11.182 -9.090 7.461 1.00 78.75 131 ALA A N 1
ATOM 1004 C CA . ALA A 1 131 ? 9.763 -8.728 7.460 1.00 78.75 131 ALA A CA 1
ATOM 1005 C C . ALA A 1 131 ? 8.908 -9.645 6.558 1.00 78.75 131 ALA A C 1
ATOM 1007 O O . ALA A 1 131 ? 7.711 -9.422 6.378 1.00 78.75 131 ALA A O 1
ATOM 1008 N N . GLY A 1 132 ? 9.502 -10.681 5.958 1.00 74.12 132 GLY A N 1
ATOM 1009 C CA . GLY A 1 132 ? 8.807 -11.634 5.099 1.00 74.12 132 GLY A CA 1
ATOM 1010 C C . GLY A 1 132 ? 8.597 -11.160 3.659 1.00 74.12 132 GLY A C 1
ATOM 1011 O O . GLY A 1 132 ? 7.672 -11.649 2.999 1.00 74.12 132 GLY A O 1
ATOM 1012 N N . ALA A 1 133 ? 9.420 -10.229 3.157 1.00 77.19 133 ALA A N 1
ATOM 1013 C CA . ALA A 1 133 ? 9.440 -9.867 1.741 1.00 77.19 133 ALA A CA 1
ATOM 1014 C C . ALA A 1 133 ? 9.963 -11.040 0.891 1.00 77.19 133 ALA A C 1
ATOM 1016 O O . ALA A 1 133 ? 11.091 -11.501 1.063 1.00 77.19 133 ALA A O 1
ATOM 1017 N N . SER A 1 134 ? 9.140 -11.534 -0.037 1.00 74.19 134 SER A N 1
ATOM 1018 C CA . SER A 1 134 ? 9.500 -12.643 -0.936 1.00 74.19 134 SER A CA 1
ATOM 1019 C C . SER A 1 134 ? 10.210 -12.186 -2.211 1.00 74.19 134 SER A C 1
ATOM 1021 O O . SER A 1 134 ? 10.914 -12.973 -2.841 1.00 74.19 134 SER A O 1
ATOM 1023 N N . LEU A 1 135 ? 10.015 -10.926 -2.604 1.00 85.38 135 LEU A N 1
ATOM 1024 C CA . LEU A 1 135 ? 10.670 -10.292 -3.743 1.00 85.38 135 LEU A CA 1
ATOM 1025 C C . LEU A 1 135 ? 11.430 -9.055 -3.254 1.00 85.38 135 LEU A C 1
ATOM 1027 O O . LEU A 1 135 ? 10.848 -8.289 -2.487 1.00 85.38 135 LEU A O 1
ATOM 1031 N N . PRO A 1 136 ? 12.689 -8.850 -3.691 1.00 87.81 136 PRO A N 1
ATOM 1032 C CA . PRO A 1 136 ? 13.466 -7.684 -3.287 1.00 87.81 136 PRO A CA 1
ATOM 1033 C C . PRO A 1 136 ? 12.855 -6.369 -3.757 1.00 87.81 136 PRO A C 1
ATOM 1035 O O . PRO A 1 136 ? 12.884 -5.412 -3.005 1.00 87.81 136 PRO A O 1
ATOM 1038 N N . HIS A 1 137 ? 12.298 -6.317 -4.972 1.00 92.44 137 HIS A N 1
ATOM 1039 C CA . HIS A 1 137 ? 11.737 -5.086 -5.532 1.00 92.44 137 HIS A CA 1
ATOM 1040 C C . HIS A 1 137 ? 10.565 -4.598 -4.682 1.00 92.44 137 HIS A C 1
ATOM 1042 O O . HIS A 1 137 ? 9.625 -5.349 -4.399 1.00 92.44 137 HIS A O 1
ATOM 1048 N N . VAL A 1 138 ? 10.640 -3.331 -4.291 1.00 93.06 138 VAL A N 1
ATOM 1049 C CA . VAL A 1 138 ? 9.674 -2.650 -3.437 1.00 93.06 138 VAL A CA 1
ATOM 1050 C C . VAL A 1 138 ? 8.239 -2.822 -3.940 1.00 93.06 138 VAL A C 1
ATOM 1052 O O . VAL A 1 138 ? 7.935 -2.651 -5.120 1.00 93.06 138 VAL A O 1
ATOM 1055 N N . HIS A 1 139 ? 7.337 -3.180 -3.034 1.00 94.56 139 HIS A N 1
ATOM 1056 C CA . HIS A 1 139 ? 5.916 -3.288 -3.332 1.00 94.56 139 HIS A CA 1
ATOM 1057 C C . HIS A 1 139 ? 5.085 -3.144 -2.056 1.00 94.56 139 HIS A C 1
ATOM 1059 O O . HIS A 1 139 ? 5.567 -3.380 -0.945 1.00 94.56 139 HIS A O 1
ATOM 1065 N N . ALA A 1 140 ? 3.824 -2.768 -2.229 1.00 94.19 140 ALA A N 1
ATOM 1066 C CA . ALA A 1 140 ? 2.772 -2.923 -1.237 1.00 94.19 140 ALA A CA 1
ATOM 1067 C C . ALA A 1 140 ? 1.846 -4.074 -1.640 1.00 94.19 140 ALA A C 1
ATOM 1069 O O . ALA A 1 140 ? 1.752 -4.463 -2.807 1.00 94.19 140 ALA A O 1
ATOM 1070 N N . GLN A 1 141 ? 1.145 -4.611 -0.654 1.00 92.69 141 GLN A N 1
ATOM 1071 C CA . GLN A 1 141 ? 0.060 -5.564 -0.825 1.00 92.69 141 GLN A CA 1
ATOM 1072 C C . GLN A 1 141 ? -1.227 -4.927 -0.320 1.00 92.69 141 GLN A C 1
ATOM 1074 O O . GLN A 1 141 ? -1.246 -4.311 0.745 1.00 92.69 141 GLN A O 1
ATOM 1079 N N . LEU A 1 142 ? -2.293 -5.060 -1.102 1.00 90.81 142 LEU A N 1
ATOM 1080 C CA . LEU A 1 142 ? -3.606 -4.513 -0.796 1.00 90.81 142 LEU A CA 1
ATOM 1081 C C . LEU A 1 142 ? -4.576 -5.680 -0.685 1.00 90.81 142 LEU A C 1
ATOM 1083 O O . LEU A 1 142 ? -4.845 -6.351 -1.678 1.00 90.81 142 LEU A O 1
ATOM 1087 N N . VAL A 1 143 ? -5.091 -5.936 0.513 1.00 87.38 143 VAL A N 1
ATOM 1088 C CA . VAL A 1 143 ? -5.975 -7.073 0.792 1.00 87.38 143 VAL A CA 1
ATOM 1089 C C . VAL A 1 143 ? -7.346 -6.567 1.200 1.00 87.38 143 VAL A C 1
ATOM 1091 O O . VAL A 1 143 ? -7.470 -5.770 2.128 1.00 87.38 143 VAL A O 1
ATOM 1094 N N . SER A 1 144 ? -8.393 -7.071 0.552 1.00 84.62 144 SER A N 1
ATOM 1095 C CA . SER A 1 144 ? -9.768 -6.803 0.964 1.00 84.62 144 SER A CA 1
ATOM 1096 C C . SER A 1 144 ? -10.206 -7.762 2.070 1.00 84.62 144 SER A C 1
ATOM 1098 O O . SER A 1 144 ? -10.301 -8.971 1.865 1.00 84.62 144 SER A O 1
ATOM 1100 N N . VAL A 1 145 ? -10.492 -7.237 3.254 1.00 81.31 145 VAL A N 1
ATOM 1101 C CA . VAL A 1 145 ? -10.950 -7.999 4.426 1.00 81.31 145 VAL A CA 1
ATOM 1102 C C . VAL A 1 145 ? -12.342 -7.526 4.856 1.00 81.31 145 VAL A C 1
ATOM 1104 O O . VAL A 1 145 ? -12.763 -6.443 4.449 1.00 81.31 145 VAL A O 1
ATOM 1107 N N . PRO A 1 146 ? -13.117 -8.308 5.628 1.00 79.69 146 PRO A N 1
ATOM 1108 C CA . PRO A 1 146 ? -14.363 -7.803 6.203 1.00 79.69 146 PRO A CA 1
ATOM 1109 C C . PRO A 1 146 ? -14.110 -6.572 7.105 1.00 79.69 146 PRO A C 1
ATOM 1111 O O . PRO A 1 146 ? -13.101 -6.499 7.809 1.00 79.69 146 PRO A O 1
ATOM 1114 N N . ALA A 1 147 ? -14.982 -5.562 7.010 1.00 73.88 147 ALA A N 1
ATOM 1115 C CA . ALA A 1 147 ? -14.770 -4.244 7.614 1.00 73.88 147 ALA A CA 1
ATOM 1116 C C . ALA A 1 147 ? -14.962 -4.219 9.133 1.00 73.88 147 ALA A C 1
ATOM 1118 O O . ALA A 1 147 ? -14.299 -3.440 9.806 1.00 73.88 147 ALA A O 1
ATOM 1119 N N . ASP A 1 148 ? -15.843 -5.052 9.671 1.00 68.88 148 ASP A N 1
ATOM 1120 C CA . ASP A 1 148 ? -16.097 -5.218 11.105 1.00 68.88 148 ASP A CA 1
ATOM 1121 C C . ASP A 1 148 ? -14.818 -5.511 11.898 1.00 68.88 148 ASP A C 1
ATOM 1123 O O . ASP A 1 148 ? -14.552 -4.829 12.886 1.00 68.88 148 ASP A O 1
ATOM 1127 N N . HIS A 1 149 ? -13.954 -6.403 11.416 1.00 62.88 149 HIS A N 1
ATOM 1128 C CA . HIS A 1 149 ? -12.702 -6.725 12.108 1.00 62.88 149 HIS A CA 1
ATOM 1129 C C . HIS A 1 149 ? -11.670 -5.581 12.104 1.00 62.88 149 HIS A C 1
ATOM 1131 O O . HIS A 1 149 ? -10.841 -5.486 13.010 1.00 62.88 149 HIS A O 1
ATOM 1137 N N . HIS A 1 150 ? -11.700 -4.688 11.109 1.00 62.00 150 HIS A N 1
ATOM 1138 C CA . HIS A 1 150 ? -10.775 -3.549 11.046 1.00 62.00 150 HIS A CA 1
ATOM 1139 C C . HIS A 1 150 ? -11.346 -2.291 11.708 1.00 62.00 150 HIS A C 1
ATOM 1141 O O . HIS A 1 150 ? -10.652 -1.592 12.448 1.00 62.00 150 HIS A O 1
ATOM 1147 N N . ALA A 1 151 ? -12.631 -2.017 11.478 1.00 54.88 151 ALA A N 1
ATOM 1148 C CA . ALA A 1 151 ? -13.362 -0.932 12.109 1.00 54.88 151 ALA A CA 1
ATOM 1149 C C . ALA A 1 151 ? -13.352 -1.102 13.627 1.00 54.88 151 ALA A C 1
ATOM 1151 O O . ALA A 1 151 ? -13.118 -0.119 14.316 1.00 54.88 151 ALA A O 1
ATOM 1152 N N . GLN A 1 152 ? -13.497 -2.314 14.172 1.00 56.00 152 GLN A N 1
ATOM 1153 C CA . GLN A 1 152 ? -13.373 -2.530 15.617 1.00 56.00 152 GLN A CA 1
ATOM 1154 C C . GLN A 1 152 ? -12.013 -2.059 16.155 1.00 56.00 152 GLN A C 1
ATOM 1156 O O . GLN A 1 152 ? -11.987 -1.285 17.107 1.00 56.00 152 GLN A O 1
ATOM 1161 N N . ARG A 1 153 ? -10.895 -2.390 15.494 1.00 59.91 153 ARG A N 1
ATOM 1162 C CA . ARG A 1 153 ? -9.548 -1.963 15.927 1.00 59.91 153 ARG A CA 1
ATOM 1163 C C . ARG A 1 153 ? -9.308 -0.458 15.774 1.00 59.91 153 ARG A C 1
ATOM 1165 O O . ARG A 1 153 ? -8.705 0.144 16.656 1.00 59.91 153 ARG A O 1
ATOM 1172 N N . LEU A 1 154 ? -9.798 0.159 14.695 1.00 58.38 154 LEU A N 1
ATOM 1173 C CA . LEU A 1 154 ? -9.636 1.600 14.454 1.00 58.38 154 LEU A CA 1
ATOM 1174 C C . LEU A 1 154 ? -10.659 2.488 15.173 1.00 58.38 154 LEU A C 1
ATOM 1176 O O . LEU A 1 154 ? -10.416 3.678 15.305 1.00 58.38 154 LEU A O 1
ATOM 1180 N N . THR A 1 155 ? -11.822 1.978 15.582 1.00 55.31 155 THR A N 1
ATOM 1181 C CA . THR A 1 155 ? -12.910 2.823 16.114 1.00 55.31 155 THR A CA 1
ATOM 1182 C C . THR A 1 155 ? -13.176 2.618 17.598 1.00 55.31 155 THR A C 1
ATOM 1184 O O . THR A 1 155 ? -13.526 3.596 18.255 1.00 55.31 155 THR A O 1
ATOM 1187 N N . HIS A 1 156 ? -12.950 1.422 18.166 1.00 53.66 156 HIS A N 1
ATOM 1188 C CA . HIS A 1 156 ? -13.140 1.222 19.612 1.00 53.66 156 HIS A CA 1
ATOM 1189 C C . HIS A 1 156 ? -12.070 1.927 20.451 1.00 53.66 156 HIS A C 1
ATOM 1191 O O . HIS A 1 156 ? -12.363 2.358 21.559 1.00 53.66 156 HIS A O 1
ATOM 1197 N N . GLY A 1 157 ? -10.846 2.063 19.932 1.00 56.41 157 GLY A N 1
ATOM 1198 C CA . GLY A 1 157 ? -9.728 2.677 20.657 1.00 56.41 157 GLY A CA 1
ATOM 1199 C C . GLY A 1 157 ? -9.470 4.147 20.328 1.00 56.41 157 GLY A C 1
ATOM 1200 O O . GLY A 1 157 ? -8.541 4.723 20.876 1.00 56.41 157 GLY A O 1
ATOM 1201 N N . VAL A 1 158 ? -10.236 4.752 19.411 1.00 66.94 158 VAL A N 1
ATOM 1202 C CA . VAL A 1 158 ? -9.963 6.116 18.917 1.00 66.94 158 VAL A CA 1
ATOM 1203 C C . VAL A 1 158 ? -10.926 7.146 19.487 1.00 66.94 158 VAL A C 1
ATOM 1205 O O . VAL A 1 158 ? -10.605 8.327 19.473 1.00 66.94 158 VAL A O 1
ATOM 1208 N N . ARG A 1 159 ? -12.078 6.749 20.033 1.00 76.06 159 ARG A N 1
ATOM 1209 C CA . ARG A 1 159 ? -12.934 7.675 20.784 1.00 76.06 159 ARG A CA 1
ATOM 1210 C C . ARG A 1 159 ? -12.791 7.426 22.276 1.00 76.06 159 ARG A C 1
ATOM 1212 O O . ARG A 1 159 ? -13.041 6.320 22.741 1.00 76.06 159 ARG A O 1
ATOM 1219 N N . GLY A 1 160 ? -12.395 8.464 23.008 1.00 73.56 160 GLY A N 1
ATOM 1220 C CA . GLY A 1 160 ? -12.380 8.450 24.464 1.00 73.56 160 GLY A CA 1
ATOM 1221 C C . GLY A 1 160 ? -13.792 8.301 25.030 1.00 73.56 160 GLY A C 1
ATOM 1222 O O . GLY A 1 160 ? -14.788 8.475 24.324 1.00 73.56 160 GLY A O 1
ATOM 1223 N N . ILE A 1 161 ? -13.883 8.019 26.331 1.00 76.12 161 ILE A N 1
ATOM 1224 C CA . ILE A 1 161 ? -15.164 7.903 27.057 1.00 76.12 161 ILE A CA 1
ATOM 1225 C C . ILE A 1 161 ? -15.997 9.195 26.939 1.00 76.12 161 ILE A C 1
ATOM 1227 O O . ILE A 1 161 ? -17.224 9.158 26.946 1.00 76.12 161 ILE A O 1
ATOM 1231 N N . ASP A 1 162 ? -15.332 10.336 26.781 1.00 84.06 162 ASP A N 1
ATOM 1232 C CA . ASP A 1 162 ? -15.926 11.660 26.578 1.00 84.06 162 ASP A CA 1
ATOM 1233 C C . ASP A 1 162 ? -16.249 11.992 25.107 1.00 84.06 162 ASP A C 1
ATOM 1235 O O . ASP A 1 162 ? -16.661 13.109 24.793 1.00 84.06 162 ASP A O 1
ATOM 1239 N N . GLY A 1 163 ? -16.073 11.034 24.192 1.00 82.69 163 GLY A N 1
ATOM 1240 C CA . GLY A 1 163 ? -16.385 11.163 22.770 1.00 82.69 163 GLY A CA 1
ATOM 1241 C C . GLY A 1 163 ? -15.326 11.883 21.928 1.00 82.69 163 GLY A C 1
ATOM 1242 O O . GLY A 1 163 ? -15.494 11.952 20.700 1.00 82.69 163 GLY A O 1
ATOM 1243 N N . ARG A 1 164 ? -14.238 12.387 22.534 1.00 85.12 164 ARG A N 1
ATOM 1244 C CA . ARG A 1 164 ? -13.133 13.033 21.804 1.00 85.12 164 ARG A CA 1
ATOM 1245 C C . ARG A 1 164 ? -12.294 12.009 21.042 1.00 85.12 164 ARG A C 1
ATOM 1247 O O . ARG A 1 164 ? -12.242 10.837 21.398 1.00 85.12 164 ARG A O 1
ATOM 1254 N N . CYS A 1 165 ? -11.670 12.450 19.951 1.00 85.44 165 CYS A N 1
ATOM 1255 C CA . CYS A 1 165 ? -10.807 11.602 19.133 1.00 85.44 165 CYS A CA 1
ATOM 1256 C C . CYS A 1 165 ? -9.403 11.527 19.752 1.00 85.44 165 CYS A C 1
ATOM 1258 O O . CYS A 1 165 ? -8.649 12.492 19.671 1.00 85.44 165 CYS A O 1
ATOM 1260 N N . LEU A 1 166 ? -9.040 10.377 20.311 1.00 83.38 166 LEU A N 1
ATOM 1261 C CA . LEU A 1 166 ? -7.751 10.099 20.947 1.00 83.38 166 LEU A CA 1
ATOM 1262 C C . LEU A 1 166 ? -6.574 10.237 19.971 1.00 83.38 166 LEU A C 1
ATOM 1264 O O . LEU A 1 166 ? -5.499 10.672 20.367 1.00 83.38 166 LEU A O 1
ATOM 1268 N N . LEU A 1 167 ? -6.774 9.952 18.677 1.00 83.81 167 LEU A N 1
ATOM 1269 C CA . LEU A 1 167 ? -5.753 10.225 17.657 1.00 83.81 167 LEU A CA 1
ATOM 1270 C C . LEU A 1 167 ? -5.545 11.729 17.443 1.00 83.81 167 LEU A C 1
ATOM 1272 O O . LEU A 1 167 ? -4.411 12.164 17.275 1.00 83.81 167 LEU A O 1
ATOM 1276 N N . CYS A 1 168 ? -6.618 12.529 17.458 1.00 86.44 168 CYS A N 1
ATOM 1277 C CA . CYS A 1 168 ? -6.501 13.985 17.364 1.00 86.44 168 CYS A CA 1
ATOM 1278 C C . CYS A 1 168 ? -5.854 14.581 18.613 1.00 86.44 168 CYS A C 1
ATOM 1280 O O . CYS A 1 168 ? -5.127 15.555 18.488 1.00 86.44 168 CYS A O 1
ATOM 1282 N N . GLU A 1 169 ? -6.101 14.011 19.794 1.00 86.50 169 GLU A N 1
ATOM 1283 C CA . GLU A 1 169 ? -5.407 14.409 21.022 1.00 86.50 169 GLU A CA 1
ATOM 1284 C C . GLU A 1 169 ? -3.914 14.082 20.935 1.00 86.50 169 GLU A C 1
ATOM 1286 O O . GLU A 1 169 ? -3.089 14.972 21.114 1.00 86.50 169 GLU A O 1
ATOM 1291 N N . LEU A 1 170 ? -3.562 12.848 20.557 1.00 85.00 170 LEU A N 1
ATOM 1292 C CA . LEU A 1 170 ? -2.171 12.410 20.417 1.00 85.00 170 LEU A CA 1
ATOM 1293 C C . LEU A 1 170 ? -1.400 13.244 19.383 1.00 85.00 170 LEU A C 1
ATOM 1295 O O . LEU A 1 170 ? -0.287 13.690 19.637 1.00 85.00 170 LEU A O 1
ATOM 1299 N N . VAL A 1 171 ? -1.991 13.465 18.207 1.00 86.94 171 VAL A N 1
ATOM 1300 C CA . VAL A 1 171 ? -1.380 14.259 17.129 1.00 86.94 171 VAL A CA 1
ATOM 1301 C C . VAL A 1 171 ? -1.489 15.765 17.399 1.00 86.94 171 VAL A C 1
ATOM 1303 O O . VAL A 1 171 ? -0.754 16.544 16.794 1.00 86.94 171 VAL A O 1
ATOM 1306 N N . GLY A 1 172 ? -2.388 16.200 18.280 1.00 87.12 172 GLY A N 1
ATOM 1307 C CA . GLY A 1 172 ? -2.564 17.599 18.676 1.00 87.12 172 GLY A CA 1
ATOM 1308 C C . GLY A 1 172 ? -1.625 18.045 19.795 1.00 87.12 172 GLY A C 1
ATOM 1309 O O . GLY A 1 172 ? -1.417 19.243 19.958 1.00 87.12 172 GLY A O 1
ATOM 1310 N N . ASP A 1 173 ? -1.033 17.111 20.539 1.00 88.44 173 ASP A N 1
ATOM 1311 C CA . ASP A 1 173 ? -0.028 17.413 21.553 1.00 88.44 173 ASP A CA 1
ATOM 1312 C C . ASP A 1 173 ? 1.319 17.750 20.894 1.00 88.44 173 ASP A C 1
ATOM 1314 O O . ASP A 1 173 ? 2.076 16.885 20.442 1.00 88.44 173 ASP A O 1
ATOM 1318 N N . HIS A 1 174 ? 1.595 19.047 20.787 1.00 88.50 174 HIS A N 1
ATOM 1319 C CA . HIS A 1 174 ? 2.828 19.564 20.199 1.00 88.50 174 HIS A CA 1
ATOM 1320 C C . HIS A 1 174 ? 4.043 19.421 21.122 1.00 88.50 174 HIS A C 1
ATOM 1322 O O . HIS A 1 174 ? 5.164 19.433 20.618 1.00 88.50 174 HIS A O 1
ATOM 1328 N N . ASP A 1 175 ? 3.820 19.245 22.425 1.00 89.75 175 ASP A N 1
ATOM 1329 C CA . ASP A 1 175 ? 4.867 19.131 23.443 1.00 89.75 175 ASP A CA 1
ATOM 1330 C C . ASP A 1 175 ? 5.078 17.673 23.887 1.00 89.75 175 ASP A C 1
ATOM 1332 O O . ASP A 1 175 ? 5.816 17.400 24.838 1.00 89.75 175 ASP A O 1
ATOM 1336 N N . SER A 1 176 ? 4.445 16.722 23.189 1.00 88.19 176 SER A N 1
ATOM 1337 C CA . SER A 1 176 ? 4.541 15.305 23.509 1.00 88.19 176 SER A CA 1
ATOM 1338 C C . SER A 1 176 ? 6.003 14.841 23.485 1.00 88.19 176 SER A C 1
ATOM 1340 O O . SER A 1 176 ? 6.669 14.979 22.454 1.00 88.19 176 SER A O 1
ATOM 1342 N N . PRO A 1 177 ? 6.509 14.188 24.550 1.00 89.31 177 PRO A N 1
ATOM 1343 C CA . PRO A 1 177 ? 7.859 13.619 24.552 1.00 89.31 177 PRO A CA 1
ATOM 1344 C C . PRO A 1 177 ? 8.013 12.459 23.556 1.00 89.31 177 PRO A C 1
ATOM 1346 O O . PRO A 1 177 ? 9.122 11.981 23.328 1.00 89.31 177 PRO A O 1
ATOM 1349 N N . PHE A 1 178 ? 6.905 11.995 22.977 1.00 89.44 178 PHE A N 1
ATOM 1350 C CA . PHE A 1 178 ? 6.860 10.935 21.981 1.00 89.44 178 PHE A CA 1
ATOM 1351 C C . PHE A 1 178 ? 6.760 11.455 20.540 1.00 89.44 178 PHE A C 1
ATOM 1353 O O . PHE A 1 178 ? 6.745 10.656 19.601 1.00 89.44 178 PHE A O 1
ATOM 1360 N N . LEU A 1 179 ? 6.681 12.775 20.337 1.00 91.75 179 LEU A N 1
ATOM 1361 C CA . LEU A 1 179 ? 6.702 13.369 19.005 1.00 91.75 179 LEU A CA 1
ATOM 1362 C C . LEU A 1 179 ? 8.088 13.167 18.375 1.00 91.75 179 LEU A C 1
ATOM 1364 O O . LEU A 1 179 ? 9.084 13.696 18.859 1.00 91.75 179 LEU A O 1
ATOM 1368 N N . VAL A 1 180 ? 8.143 12.407 17.281 1.00 94.00 180 VAL A N 1
ATOM 1369 C CA . VAL A 1 180 ? 9.374 12.156 16.513 1.00 94.00 180 VAL A CA 1
ATOM 1370 C C . VAL A 1 180 ? 9.553 13.225 15.442 1.00 94.00 180 VAL A C 1
ATOM 1372 O O . VAL A 1 180 ? 10.633 13.790 15.299 1.00 94.00 180 VAL A O 1
ATOM 1375 N N . GLU A 1 181 ? 8.491 13.507 14.687 1.00 93.81 181 GLU A N 1
ATOM 1376 C CA . GLU A 1 181 ? 8.527 14.456 13.575 1.00 93.81 181 GLU A CA 1
ATOM 1377 C C . GLU A 1 181 ? 7.149 15.075 13.331 1.00 93.81 181 GLU A C 1
ATOM 1379 O O . GLU A 1 181 ? 6.114 14.444 13.564 1.00 93.81 181 GLU A O 1
ATOM 1384 N N . ARG A 1 182 ? 7.122 16.304 12.809 1.00 92.06 182 ARG A N 1
ATOM 1385 C CA . ARG A 1 182 ? 5.899 16.960 12.349 1.00 92.06 182 ARG A CA 1
ATOM 1386 C C . ARG A 1 182 ? 6.123 17.668 11.021 1.00 92.06 182 ARG A C 1
ATOM 1388 O O . ARG A 1 182 ? 7.014 18.504 10.904 1.00 92.06 182 ARG A O 1
ATOM 1395 N N . GLY A 1 183 ? 5.252 17.375 10.063 1.00 90.88 183 GLY A N 1
ATOM 1396 C CA . GLY A 1 183 ? 5.126 18.125 8.819 1.00 90.88 183 GLY A CA 1
ATOM 1397 C C . GLY A 1 183 ? 3.895 19.029 8.816 1.00 90.88 183 GLY A C 1
ATOM 1398 O O . GLY A 1 183 ? 3.136 19.095 9.782 1.00 90.88 183 GLY A O 1
ATOM 1399 N N . ALA A 1 184 ? 3.652 19.699 7.687 1.00 90.69 184 ALA A N 1
ATOM 1400 C CA . ALA A 1 184 ? 2.478 20.561 7.513 1.00 90.69 184 ALA A CA 1
ATOM 1401 C C . ALA A 1 184 ? 1.140 19.796 7.604 1.00 90.69 184 ALA A C 1
ATOM 1403 O O . ALA A 1 184 ? 0.123 20.371 7.988 1.00 90.69 184 ALA A O 1
ATOM 1404 N N . HIS A 1 185 ? 1.143 18.502 7.258 1.00 89.81 185 HIS A N 1
ATOM 1405 C CA . HIS A 1 185 ? -0.065 17.673 7.145 1.00 89.81 185 HIS A CA 1
ATOM 1406 C C . HIS A 1 185 ? 0.048 16.303 7.833 1.00 89.81 185 HIS A C 1
ATOM 1408 O O . HIS A 1 185 ? -0.840 15.469 7.678 1.00 89.81 185 HIS A O 1
ATOM 1414 N N . TYR A 1 186 ? 1.123 16.052 8.585 1.00 89.94 186 TYR A N 1
ATOM 1415 C CA . TYR A 1 186 ? 1.334 14.790 9.296 1.00 89.94 186 TYR A CA 1
ATOM 1416 C C . TYR A 1 186 ? 2.085 15.004 10.611 1.00 89.94 186 TYR A C 1
ATOM 1418 O O . TYR A 1 186 ? 2.787 16.001 10.790 1.00 89.94 186 TYR A O 1
ATOM 1426 N N . ALA A 1 187 ? 1.974 14.030 11.511 1.00 91.19 187 ALA A N 1
ATOM 1427 C CA . ALA A 1 187 ? 2.863 13.878 12.653 1.00 91.19 187 ALA A CA 1
ATOM 1428 C C . ALA A 1 187 ? 3.268 12.408 12.781 1.00 91.19 187 ALA A C 1
ATOM 1430 O O . ALA A 1 187 ? 2.441 11.515 12.593 1.00 91.19 187 ALA A O 1
ATOM 1431 N N . ILE A 1 188 ? 4.533 12.174 13.110 1.00 91.62 188 ILE A N 1
ATOM 1432 C CA . ILE A 1 188 ? 5.067 10.867 13.475 1.00 91.62 188 ILE A CA 1
ATOM 1433 C C . ILE A 1 188 ? 5.231 10.885 14.988 1.00 91.62 188 ILE A C 1
ATOM 1435 O O . ILE A 1 188 ? 6.051 11.630 15.524 1.00 91.62 188 ILE A O 1
ATOM 1439 N N . VAL A 1 189 ? 4.425 10.083 15.675 1.00 89.62 189 VAL A N 1
ATOM 1440 C CA . VAL A 1 189 ? 4.460 9.945 17.132 1.00 89.62 189 VAL A CA 1
ATOM 1441 C C . VAL A 1 189 ? 4.845 8.507 17.443 1.00 89.62 189 VAL A C 1
ATOM 1443 O O . VAL A 1 189 ? 4.205 7.573 16.956 1.00 89.62 189 VAL A O 1
ATOM 1446 N N . ALA A 1 190 ? 5.903 8.316 18.224 1.00 88.94 190 ALA A N 1
ATOM 1447 C CA . ALA A 1 190 ? 6.253 7.002 18.736 1.00 88.94 190 ALA A CA 1
ATOM 1448 C C . ALA A 1 190 ? 5.165 6.584 19.727 1.00 88.94 190 ALA A C 1
ATOM 1450 O O . ALA A 1 190 ? 4.953 7.251 20.732 1.00 88.94 190 ALA A O 1
ATOM 1451 N N . HIS A 1 191 ? 4.434 5.506 19.456 1.00 73.56 191 HIS A N 1
ATOM 1452 C CA . HIS A 1 191 ? 3.449 5.065 20.435 1.00 73.56 191 HIS A CA 1
ATOM 1453 C C . HIS A 1 191 ? 4.187 4.639 21.716 1.00 73.56 191 HIS A C 1
ATOM 1455 O 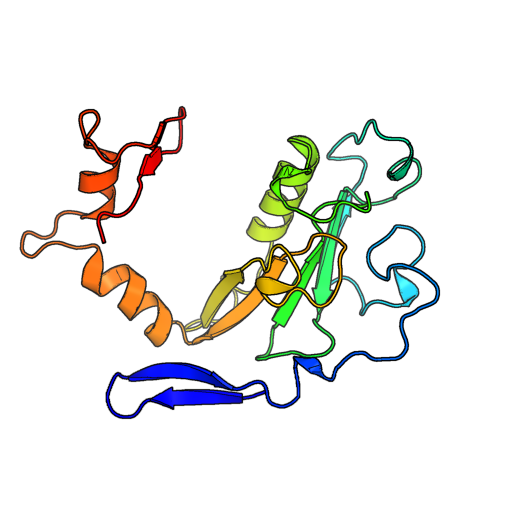O . HIS A 1 191 ? 5.077 3.789 21.621 1.00 73.56 191 HIS A O 1
ATOM 1461 N N . PRO A 1 192 ? 3.835 5.183 22.896 1.00 64.12 192 PRO A N 1
ATOM 1462 C CA . PRO A 1 192 ? 4.357 4.700 24.163 1.00 64.12 192 PRO A CA 1
ATOM 1463 C C . PRO A 1 192 ? 3.728 3.338 24.441 1.00 64.12 192 PRO A C 1
ATOM 1465 O O . PRO A 1 192 ? 2.642 3.239 25.008 1.00 64.12 192 PRO A O 1
ATOM 1468 N N . LEU A 1 193 ? 4.334 2.284 23.911 1.00 51.94 193 LEU A N 1
ATOM 1469 C CA . LEU A 1 193 ? 4.202 0.952 24.485 1.00 51.94 193 LEU A CA 1
ATOM 1470 C C . LEU A 1 193 ? 5.286 0.791 25.549 1.00 51.94 193 LEU A C 1
ATOM 1472 O O . LEU A 1 193 ? 6.443 1.171 25.256 1.00 51.94 193 LEU A O 1
#

Secondary structure (DSSP, 8-state):
-EEEE-TTT--EEEE-TTGGG--PPPPSS-TTSTT-GGGSPPPSEEEETTTS---SGGGTT-SEEEEEEE-SS-SSSSEEEEE--SS--SSGGG--HHHHHHHHHHHHT-GGGTSSTTEEEEEE---STTTT-SSSS--EEEEEEEHHHHHHHHHTTTB-TTS-BHHHHHHH-TT-TTEEEE-SS-EEE----

Foldseek 3Di:
DEWDQDPPPRATDDDDPCLVVPPDPDPPDACLAPPNVVVAADWPDFAACVVFPDPDPSCPPHRGQKTKHADPDAHDPGKMKIQLGNHQAQFPVPDDPSSVVRRVVRVVPDCLCVPDPQKDWDKDWQRDVVSPDPGRRGIIMIHIDGVVNVCCVVPVPQQDPVRHGVVCVQFVPPPDPQFPDDDPPDTDGRPPD

Sequence (193 aa):
MALHEDPITGDLRLVAPGRSERLGPRPSGCPFCPGNEAVTPPETGRVDARTHVLEDADAQGSSWSARAFPNLFPLTDPHEVLVPSPRHVTAWRQLTLPELEAGIELLLQRPHAAERPGRYVHAFVNDGVEAGASLPHVHAQLVSVPADHHAQRLTHGVRGIDGRCLLCELVGDHDSPFLVERGAHYAIVAHPL

Radius of gyration: 18.9 Å; chains: 1; bounding box: 39×43×48 Å

pLDDT: mean 80.88, std 12.85, range [46.47, 96.25]